Protein AF-A0A1Q3BK11-F1 (afdb_monomer)

Mean predicted aligned error: 5.38 Å

Solvent-accessible surface area (backbone atoms only — not comparable to full-atom values): 10376 Å² total; per-residue (Å²): 128,85,48,57,73,72,47,73,80,39,50,72,36,54,61,63,29,52,54,60,70,78,35,63,86,35,76,52,58,61,63,60,56,27,50,76,65,37,41,45,67,53,36,56,60,83,52,57,20,40,67,68,61,49,38,19,37,53,62,44,50,45,76,72,39,56,92,88,50,94,56,65,33,38,35,26,44,49,98,89,42,79,46,74,46,37,29,58,57,46,8,62,75,51,66,30,62,60,52,83,56,75,92,70,13,55,32,48,49,52,54,53,51,54,59,54,33,66,77,36,80,79,44,55,42,72,40,30,29,58,52,38,50,52,43,51,72,74,68,55,81,64,85,90,58,67,74,43,70,82,54,77,88,34,45,42,41,67,69,49,44,47,74,73,41,36,41,83,44,81,39,96,94,70,42,39,37,76,41,78,110

Structure (mmCIF, N/CA/C/O backbone):
data_AF-A0A1Q3BK11-F1
#
_entry.id   AF-A0A1Q3BK11-F1
#
loop_
_atom_site.group_PDB
_atom_site.id
_atom_site.type_symbol
_atom_site.label_atom_id
_atom_site.label_alt_id
_atom_site.label_comp_id
_atom_site.label_asym_id
_atom_site.label_entity_id
_atom_site.label_seq_id
_atom_site.pdbx_PDB_ins_code
_atom_site.Cartn_x
_atom_site.Cartn_y
_atom_site.Cartn_z
_atom_site.occupancy
_atom_site.B_iso_or_equiv
_atom_site.auth_seq_id
_atom_site.auth_comp_id
_atom_site.auth_asym_id
_atom_site.auth_atom_id
_atom_site.pdbx_PDB_model_num
ATOM 1 N N . GLU A 1 1 ? -18.924 7.119 17.450 1.00 72.94 1 GLU A N 1
ATOM 2 C CA . GLU A 1 1 ? -18.485 7.469 16.081 1.00 72.94 1 GLU A CA 1
ATOM 3 C C . GLU A 1 1 ? -17.472 6.437 15.615 1.00 72.94 1 GLU A C 1
ATOM 5 O O . GLU A 1 1 ? -16.767 5.904 16.462 1.00 72.94 1 GLU A O 1
ATOM 10 N N . ARG A 1 2 ? -17.426 6.121 14.315 1.00 87.50 2 ARG A N 1
ATOM 11 C CA . ARG A 1 2 ? -16.522 5.097 13.757 1.00 87.50 2 ARG A CA 1
ATOM 12 C C . ARG A 1 2 ? -15.045 5.504 13.834 1.00 87.50 2 ARG A C 1
ATOM 14 O O . ARG A 1 2 ? -14.181 4.677 14.089 1.00 87.50 2 ARG A O 1
ATOM 21 N N . TYR A 1 3 ? -14.764 6.786 13.629 1.00 92.31 3 TYR A N 1
ATOM 22 C CA . TYR A 1 3 ? -13.437 7.384 13.735 1.00 92.31 3 TYR A CA 1
ATOM 23 C C . TYR A 1 3 ? -13.555 8.871 14.092 1.00 92.31 3 TYR A C 1
ATOM 25 O O . TYR A 1 3 ? -14.614 9.472 13.909 1.00 92.31 3 TYR A O 1
ATOM 33 N N . LYS A 1 4 ? -12.465 9.477 14.576 1.00 91.06 4 LYS A N 1
ATOM 34 C CA . LYS A 1 4 ? -12.406 10.909 14.927 1.00 91.06 4 LYS A CA 1
ATOM 35 C C . LYS A 1 4 ? -12.628 11.783 13.687 1.00 91.06 4 LYS A C 1
ATOM 37 O O . LYS A 1 4 ? -12.071 11.502 12.625 1.00 91.06 4 LYS A O 1
ATOM 42 N N . SER A 1 5 ? -13.353 12.893 13.832 1.00 89.62 5 SER A N 1
ATOM 43 C CA . SER A 1 5 ? -13.664 13.829 12.734 1.00 89.62 5 SER A CA 1
ATOM 44 C C . SER A 1 5 ? -12.427 14.351 11.986 1.00 89.62 5 SER A C 1
ATOM 46 O O . SER A 1 5 ? -12.485 14.544 10.773 1.00 89.62 5 SER A O 1
ATOM 48 N N . SER A 1 6 ? -11.280 14.470 12.664 1.00 90.38 6 SER A N 1
ATOM 49 C CA . SER A 1 6 ? -9.994 14.843 12.056 1.00 90.38 6 SER A CA 1
ATOM 50 C C . SER A 1 6 ? -9.501 13.875 10.970 1.00 90.38 6 SER A C 1
ATOM 52 O O . SER A 1 6 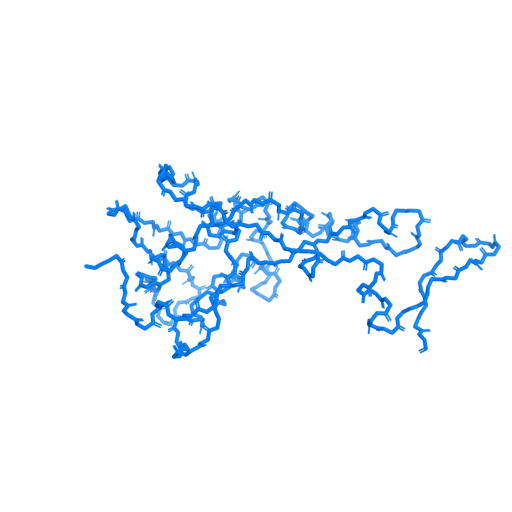? -8.679 14.255 10.144 1.00 90.38 6 SER A O 1
ATOM 54 N N . TYR A 1 7 ? -10.008 12.638 10.918 1.00 93.38 7 TYR A N 1
ATOM 55 C CA . TYR A 1 7 ? -9.678 11.666 9.869 1.00 93.38 7 TYR A CA 1
ATOM 56 C C . TYR A 1 7 ? -10.654 11.687 8.687 1.00 93.38 7 TYR A C 1
ATOM 58 O O . TYR A 1 7 ? -10.320 11.177 7.617 1.00 93.38 7 TYR A O 1
ATOM 66 N N . ALA A 1 8 ? -11.828 12.310 8.832 1.00 91.88 8 ALA A N 1
ATOM 67 C CA . ALA A 1 8 ? -12.871 12.298 7.808 1.00 91.88 8 ALA A CA 1
ATOM 68 C C . ALA A 1 8 ? -12.412 12.951 6.492 1.00 91.88 8 ALA A C 1
ATOM 70 O O . ALA A 1 8 ? -12.654 12.395 5.420 1.00 91.88 8 ALA A O 1
ATOM 71 N N . ALA A 1 9 ? -11.710 14.085 6.580 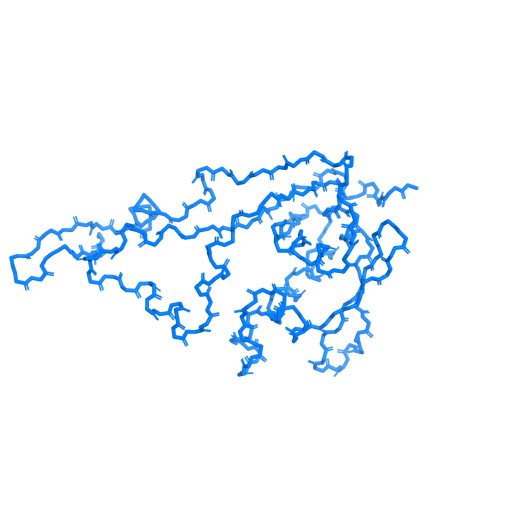1.00 92.56 9 ALA A N 1
ATOM 72 C CA . ALA A 1 9 ? -11.245 14.864 5.428 1.00 92.56 9 ALA A CA 1
ATOM 73 C C . ALA A 1 9 ? -9.893 14.393 4.856 1.00 92.56 9 ALA A C 1
ATOM 75 O O . ALA A 1 9 ? -9.469 14.853 3.795 1.00 92.56 9 ALA A O 1
ATOM 76 N N . ARG A 1 10 ? -9.190 13.478 5.538 1.00 95.25 10 ARG A N 1
ATOM 77 C CA . ARG A 1 10 ? -7.831 13.082 5.150 1.00 95.25 10 ARG A CA 1
ATOM 78 C C . ARG A 1 10 ? -7.856 12.165 3.928 1.00 95.25 10 ARG A C 1
ATOM 80 O O . ARG A 1 10 ? -8.520 11.128 3.917 1.00 95.25 10 ARG A O 1
ATOM 87 N N . LYS A 1 11 ? -7.083 12.532 2.900 1.00 95.25 11 LYS A N 1
ATOM 88 C CA . LYS A 1 11 ? -6.908 11.724 1.683 1.00 95.25 11 LYS A CA 1
ATOM 89 C C . LYS A 1 11 ? -6.202 10.407 2.007 1.00 95.25 11 LYS A C 1
ATOM 91 O O . LYS A 1 11 ? -5.213 10.399 2.735 1.00 95.25 11 LYS A O 1
ATOM 96 N N . ILE A 1 12 ? -6.650 9.315 1.395 1.00 96.00 12 ILE A N 1
ATOM 97 C CA . ILE A 1 12 ? -5.979 8.011 1.466 1.00 96.00 12 ILE A CA 1
ATOM 98 C C . ILE A 1 12 ? -5.067 7.841 0.251 1.00 96.00 12 ILE A C 1
ATOM 100 O O . ILE A 1 12 ? -5.451 8.165 -0.873 1.00 96.00 12 ILE A O 1
ATOM 104 N N . LEU A 1 13 ? -3.8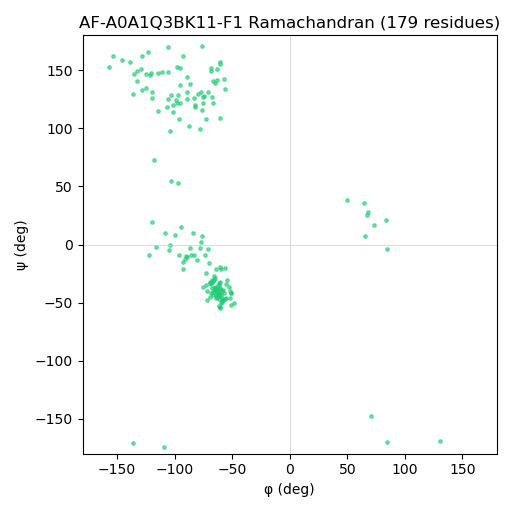65 7.317 0.478 1.00 95.25 13 LEU A N 1
ATOM 105 C CA . LEU A 1 13 ? -2.978 6.828 -0.572 1.00 95.25 13 LEU A CA 1
ATOM 106 C C . LEU A 1 13 ? -3.090 5.303 -0.599 1.00 95.25 13 LEU A C 1
ATOM 108 O O . LEU A 1 13 ? -2.707 4.625 0.355 1.00 95.25 13 LEU A O 1
ATOM 112 N N . CYS A 1 14 ? -3.626 4.764 -1.689 1.00 93.00 14 CYS A N 1
ATOM 113 C CA . CYS A 1 14 ? -3.847 3.330 -1.877 1.00 93.00 14 CYS A CA 1
ATOM 114 C C . CYS A 1 14 ? -2.536 2.521 -1.850 1.00 93.00 14 CYS A C 1
ATOM 116 O O . CYS A 1 14 ? -2.499 1.420 -1.303 1.00 93.00 14 CYS A O 1
ATOM 118 N N . GLY A 1 15 ? -1.452 3.097 -2.371 1.00 90.81 15 GLY A N 1
ATOM 119 C CA . GLY A 1 15 ? -0.169 2.441 -2.607 1.00 90.81 15 GLY A CA 1
ATOM 120 C C . GLY A 1 15 ? 0.300 2.728 -4.032 1.00 90.81 15 GLY A C 1
ATOM 121 O O . GLY A 1 15 ? -0.253 3.596 -4.702 1.00 90.81 15 GLY A O 1
ATOM 122 N N . ARG A 1 16 ? 1.332 2.023 -4.490 1.00 91.50 16 ARG A N 1
ATOM 123 C CA . ARG A 1 16 ? 1.765 2.042 -5.891 1.00 91.50 16 ARG A CA 1
ATOM 124 C C . ARG A 1 16 ? 2.033 0.618 -6.339 1.00 91.50 16 ARG A C 1
ATOM 126 O O . ARG A 1 16 ? 2.504 -0.184 -5.535 1.00 91.50 16 ARG A O 1
ATOM 133 N N . ILE A 1 17 ? 1.764 0.351 -7.608 1.00 92.75 17 ILE A N 1
ATOM 134 C CA . ILE A 1 17 ? 2.058 -0.926 -8.257 1.00 92.75 17 ILE A CA 1
ATOM 135 C C . ILE A 1 17 ? 3.166 -0.718 -9.275 1.00 92.75 17 ILE A C 1
ATOM 137 O O . ILE A 1 17 ? 3.268 0.355 -9.863 1.00 92.75 17 ILE A O 1
ATOM 141 N N . ILE A 1 18 ? 3.993 -1.733 -9.489 1.00 91.38 18 ILE A N 1
ATOM 142 C CA . ILE A 1 18 ? 4.956 -1.757 -10.585 1.00 91.38 18 ILE A CA 1
ATOM 143 C C . ILE A 1 18 ? 4.451 -2.740 -11.628 1.00 91.38 18 ILE A C 1
ATOM 145 O O . ILE A 1 18 ? 4.310 -3.931 -11.356 1.00 91.38 18 ILE A O 1
ATOM 149 N N . ASP A 1 19 ? 4.183 -2.235 -12.826 1.00 90.25 19 ASP A N 1
ATOM 150 C CA . ASP A 1 19 ? 3.989 -3.085 -13.989 1.00 90.25 19 ASP A CA 1
ATOM 151 C C . ASP A 1 19 ? 5.355 -3.651 -14.394 1.00 90.25 19 ASP A C 1
ATOM 153 O O . ASP A 1 19 ? 6.213 -2.924 -14.865 1.00 90.25 19 ASP A O 1
ATOM 157 N N . LEU A 1 20 ? 5.614 -4.936 -14.170 1.00 85.88 20 LEU A N 1
ATOM 158 C CA . LEU A 1 20 ? 6.922 -5.525 -14.492 1.00 85.88 20 LEU A CA 1
ATOM 159 C C . LEU A 1 20 ? 7.050 -5.878 -15.984 1.00 85.88 20 LEU A C 1
ATOM 161 O O . LEU A 1 20 ? 8.163 -6.088 -16.471 1.00 85.88 20 LEU A O 1
ATOM 165 N N . SER A 1 21 ? 5.936 -5.877 -16.727 1.00 84.56 21 SER A N 1
ATOM 166 C CA . SER A 1 21 ? 5.904 -6.311 -18.127 1.00 84.56 21 SER A CA 1
ATOM 167 C C . SER A 1 21 ? 6.674 -5.376 -19.064 1.00 84.56 21 SER A C 1
ATOM 169 O O . SER A 1 21 ? 7.302 -5.838 -20.014 1.00 84.56 21 SER A O 1
ATOM 171 N N . PHE A 1 22 ? 6.712 -4.067 -18.777 1.00 80.69 22 PHE A N 1
ATOM 172 C CA . PHE A 1 22 ? 7.435 -3.101 -19.615 1.00 80.69 22 PHE A CA 1
ATOM 173 C C . PHE A 1 22 ? 8.963 -3.236 -19.528 1.00 80.69 22 PHE A C 1
ATOM 175 O O . PHE A 1 22 ? 9.672 -2.675 -20.362 1.00 80.69 22 PHE A O 1
ATOM 182 N N . THR A 1 23 ? 9.472 -3.944 -18.515 1.00 75.69 23 THR A N 1
ATOM 183 C CA . THR A 1 23 ? 10.902 -4.253 -18.386 1.00 75.69 23 THR A CA 1
ATOM 184 C C . THR A 1 23 ? 11.287 -5.622 -18.932 1.00 75.69 23 THR A C 1
ATOM 186 O O . THR A 1 23 ? 12.474 -5.926 -19.046 1.00 75.69 23 THR A O 1
ATOM 189 N N . THR A 1 24 ? 10.314 -6.458 -19.294 1.00 75.94 24 THR A N 1
ATOM 190 C CA . THR A 1 24 ? 10.578 -7.805 -19.795 1.00 75.94 24 THR A CA 1
ATOM 191 C C . THR A 1 24 ? 11.286 -7.745 -21.150 1.00 75.94 24 THR A C 1
ATOM 193 O O . THR A 1 24 ? 10.772 -7.180 -22.111 1.00 75.94 24 THR A O 1
ATOM 196 N N . GLY A 1 25 ? 12.476 -8.346 -21.233 1.00 71.94 25 GLY A N 1
ATOM 197 C CA . GLY A 1 25 ? 13.295 -8.361 -22.451 1.00 71.94 25 GLY A CA 1
ATOM 198 C C . GLY A 1 25 ? 14.181 -7.124 -22.646 1.00 71.94 25 GLY A C 1
ATOM 199 O O . GLY A 1 25 ? 14.989 -7.107 -23.574 1.00 71.94 25 GLY A O 1
ATOM 200 N N . ASP A 1 26 ? 14.084 -6.132 -21.759 1.00 80.69 26 ASP A N 1
ATOM 201 C CA . ASP A 1 26 ? 15.015 -5.008 -21.693 1.00 80.69 26 ASP A CA 1
ATOM 202 C C . ASP A 1 26 ? 16.152 -5.328 -20.698 1.00 80.69 26 ASP A C 1
ATOM 204 O O . ASP A 1 26 ? 16.023 -6.181 -19.819 1.00 80.69 26 ASP A O 1
ATOM 208 N N . ARG A 1 27 ? 17.278 -4.604 -20.762 1.00 77.75 27 ARG A N 1
ATOM 209 C CA . ARG A 1 27 ? 18.370 -4.752 -19.767 1.00 77.75 27 ARG A CA 1
ATOM 210 C C . ARG A 1 27 ? 18.051 -4.199 -18.369 1.00 77.75 27 ARG A C 1
ATOM 212 O O . ARG A 1 27 ? 18.875 -4.303 -17.461 1.00 77.75 27 ARG A O 1
ATOM 219 N N . LEU A 1 28 ? 16.888 -3.580 -18.183 1.00 80.38 28 LEU A N 1
ATOM 220 C CA . LEU A 1 28 ? 16.474 -3.009 -16.904 1.00 80.38 28 LEU A CA 1
ATOM 221 C C . LEU A 1 28 ? 15.772 -4.079 -16.066 1.00 80.38 28 LEU A C 1
ATOM 223 O O . LEU A 1 28 ? 14.615 -4.385 -16.309 1.00 80.38 28 LEU A O 1
ATOM 227 N N . ASN A 1 29 ? 16.458 -4.650 -15.078 1.00 80.06 29 ASN A N 1
ATOM 228 C CA . ASN A 1 29 ? 15.997 -5.879 -14.429 1.00 80.06 29 ASN A CA 1
ATOM 229 C C . ASN A 1 29 ? 15.349 -5.661 -13.050 1.00 80.06 29 ASN A C 1
ATOM 231 O O . ASN A 1 29 ? 15.763 -6.247 -12.047 1.00 80.06 29 ASN A O 1
ATOM 235 N N . PHE A 1 30 ? 14.326 -4.798 -12.987 1.00 83.69 30 PHE A N 1
ATOM 236 C CA . PHE A 1 30 ? 13.613 -4.518 -11.732 1.00 83.69 30 PHE A CA 1
ATOM 237 C C . PHE A 1 30 ? 13.031 -5.777 -11.102 1.00 83.69 30 PHE A C 1
ATOM 239 O O . PHE A 1 30 ? 13.119 -5.957 -9.889 1.00 83.69 30 PHE A O 1
ATOM 246 N N . GLU A 1 31 ? 12.462 -6.657 -11.923 1.00 86.75 31 GLU A N 1
ATOM 247 C CA . GLU A 1 31 ? 11.865 -7.891 -11.438 1.00 86.75 31 GLU A CA 1
ATOM 248 C C . GLU A 1 31 ? 12.887 -8.763 -10.697 1.00 86.75 31 GLU A C 1
ATOM 250 O O . GLU A 1 31 ? 12.605 -9.175 -9.573 1.00 86.75 31 GLU A O 1
ATOM 255 N N . GLN A 1 32 ? 14.082 -8.992 -11.257 1.00 88.19 32 GLN A N 1
ATOM 256 C CA . GLN A 1 32 ? 15.119 -9.773 -10.573 1.00 88.19 32 GLN A CA 1
ATOM 257 C C . GLN A 1 32 ? 15.591 -9.108 -9.279 1.00 88.19 32 GLN A C 1
ATOM 259 O O . GLN A 1 32 ? 15.782 -9.800 -8.281 1.00 88.19 32 GLN A O 1
ATOM 264 N N . TRP A 1 33 ? 15.751 -7.780 -9.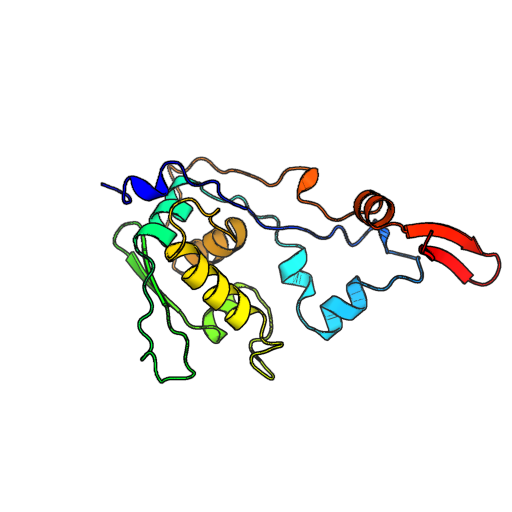254 1.00 88.81 33 TRP A N 1
ATOM 265 C CA . TRP A 1 33 ? 16.136 -7.074 -8.027 1.00 88.81 33 TRP A CA 1
ATOM 266 C C . TRP A 1 33 ? 15.072 -7.210 -6.936 1.00 88.81 33 TRP A C 1
ATOM 268 O O . TRP A 1 33 ? 15.401 -7.520 -5.792 1.00 88.81 33 TRP A O 1
ATOM 278 N N . PHE A 1 34 ? 13.792 -7.042 -7.275 1.00 89.94 34 PHE A N 1
ATOM 279 C CA . PHE A 1 34 ? 12.709 -7.225 -6.309 1.00 89.94 34 PHE A CA 1
ATOM 280 C C . PHE A 1 34 ? 12.550 -8.681 -5.880 1.00 89.94 34 PHE A C 1
ATOM 282 O O . PHE A 1 34 ? 12.233 -8.922 -4.719 1.00 89.94 34 PHE A O 1
ATOM 289 N N . GLN A 1 35 ? 12.793 -9.651 -6.762 1.00 91.19 35 GLN A N 1
ATOM 290 C CA . GLN A 1 35 ? 12.824 -11.067 -6.389 1.00 91.19 35 GLN A CA 1
ATOM 291 C C . GLN A 1 35 ? 13.965 -11.364 -5.412 1.00 91.19 35 GLN A C 1
ATOM 293 O O . GLN A 1 35 ? 13.724 -11.989 -4.384 1.00 91.19 35 GLN A O 1
ATOM 298 N N . ALA A 1 36 ? 15.174 -10.859 -5.673 1.00 91.19 36 ALA A N 1
ATOM 299 C CA . ALA A 1 36 ? 16.328 -11.044 -4.791 1.00 91.19 36 ALA A CA 1
ATOM 300 C C . ALA A 1 36 ? 16.107 -10.442 -3.392 1.00 91.19 36 ALA A C 1
ATOM 302 O O . ALA A 1 36 ? 16.582 -10.987 -2.399 1.00 91.19 36 ALA A O 1
ATOM 303 N N . LEU A 1 37 ? 15.354 -9.341 -3.305 1.00 90.31 37 LEU A N 1
ATOM 304 C CA . LEU A 1 37 ? 14.958 -8.716 -2.038 1.00 90.31 37 LEU A CA 1
ATOM 305 C C . LEU A 1 37 ? 13.721 -9.365 -1.390 1.00 90.31 37 LEU A C 1
ATOM 307 O O . LEU A 1 37 ? 13.375 -9.018 -0.262 1.00 90.31 37 LEU A O 1
ATOM 311 N N . GLY A 1 38 ? 13.025 -10.268 -2.087 1.00 92.12 38 GLY A N 1
ATOM 312 C CA . GLY A 1 38 ? 11.742 -10.823 -1.649 1.00 92.12 38 GLY A CA 1
ATOM 313 C C . GLY A 1 38 ? 10.603 -9.796 -1.624 1.00 92.12 38 GLY A C 1
ATOM 314 O O . GLY A 1 38 ? 9.675 -9.930 -0.838 1.00 92.12 38 GLY A O 1
ATOM 315 N N . TRP A 1 39 ? 10.680 -8.732 -2.429 1.00 92.00 39 TRP A N 1
ATOM 316 C CA . TRP A 1 39 ? 9.708 -7.628 -2.472 1.00 92.00 39 TRP A CA 1
ATOM 317 C C . TRP A 1 39 ? 8.780 -7.664 -3.687 1.00 92.00 39 TRP A C 1
ATOM 319 O O . TRP A 1 39 ? 7.875 -6.835 -3.781 1.00 92.00 39 TRP A O 1
ATOM 329 N N . LYS A 1 40 ? 8.994 -8.597 -4.625 1.00 91.44 40 LYS A N 1
ATOM 330 C CA . LYS A 1 40 ? 8.203 -8.691 -5.863 1.00 91.44 40 LYS A CA 1
ATOM 331 C C . LYS A 1 40 ? 6.702 -8.698 -5.568 1.00 91.44 40 LYS A C 1
ATOM 333 O O . LYS A 1 40 ? 5.985 -7.851 -6.093 1.00 91.44 40 LYS A O 1
ATOM 338 N N . ASP A 1 41 ? 6.260 -9.584 -4.679 1.00 90.81 41 ASP A N 1
ATOM 339 C CA . ASP A 1 41 ? 4.838 -9.780 -4.381 1.00 90.81 41 ASP A CA 1
ATOM 340 C C . ASP A 1 41 ? 4.192 -8.557 -3.726 1.00 90.81 41 ASP A C 1
ATOM 342 O O . ASP A 1 41 ? 3.006 -8.308 -3.929 1.00 90.81 41 ASP A O 1
ATOM 346 N N . TYR A 1 42 ? 4.974 -7.744 -3.008 1.00 94.00 42 TYR A N 1
ATOM 347 C CA . TYR A 1 42 ? 4.511 -6.482 -2.436 1.00 94.00 42 TYR A CA 1
ATOM 348 C C . TYR A 1 42 ? 4.234 -5.422 -3.508 1.00 94.00 42 TYR A C 1
ATOM 350 O O . TYR A 1 42 ? 3.188 -4.772 -3.476 1.00 94.00 42 TYR A O 1
ATOM 358 N N . PHE A 1 43 ? 5.135 -5.258 -4.480 1.00 91.88 43 PHE A N 1
ATOM 359 C CA . PHE A 1 43 ? 4.987 -4.242 -5.530 1.00 91.88 43 PHE A CA 1
ATOM 360 C C . PHE A 1 43 ? 3.925 -4.576 -6.580 1.00 91.88 43 PHE A C 1
ATOM 362 O O . PHE A 1 43 ? 3.586 -3.712 -7.386 1.00 91.88 43 PHE A O 1
ATOM 369 N N . VAL A 1 44 ? 3.380 -5.792 -6.562 1.00 92.19 44 VAL A N 1
ATOM 370 C CA . VAL A 1 44 ? 2.284 -6.219 -7.445 1.00 92.19 44 VAL A CA 1
ATOM 371 C C . VAL A 1 44 ? 0.951 -6.391 -6.708 1.00 92.19 44 VAL A C 1
ATOM 373 O O . VAL A 1 44 ? -0.011 -6.888 -7.293 1.00 92.19 44 VAL A O 1
ATOM 376 N N . ILE A 1 45 ? 0.850 -5.967 -5.437 1.00 93.12 45 ILE A N 1
ATOM 377 C CA . ILE A 1 45 ? -0.415 -6.001 -4.686 1.00 93.12 45 ILE A CA 1
ATOM 378 C C . ILE A 1 45 ? -1.450 -5.127 -5.395 1.00 93.12 45 ILE A C 1
ATOM 380 O O . ILE A 1 45 ? -1.385 -3.904 -5.326 1.00 93.12 45 ILE A O 1
ATOM 384 N N . ASN A 1 46 ? -2.447 -5.776 -5.996 1.00 93.19 46 ASN A N 1
ATOM 385 C CA . ASN A 1 46 ? -3.618 -5.148 -6.598 1.00 93.19 46 ASN A CA 1
ATOM 386 C C . ASN A 1 46 ? -4.889 -5.606 -5.874 1.00 93.19 46 ASN A C 1
AT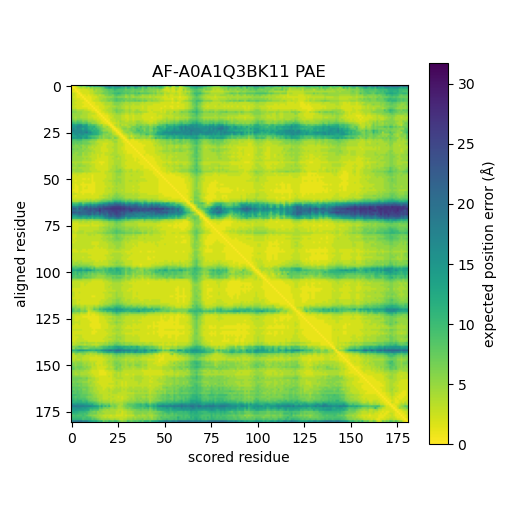OM 388 O O . ASN A 1 46 ? -5.651 -6.437 -6.368 1.00 93.19 46 ASN A O 1
ATOM 392 N N . ALA A 1 47 ? -5.069 -5.108 -4.654 1.00 91.75 47 ALA A N 1
ATOM 393 C CA . ALA A 1 47 ? -6.254 -5.370 -3.847 1.00 91.75 47 ALA A CA 1
ATOM 394 C C . ALA A 1 47 ? -7.150 -4.123 -3.814 1.00 91.75 47 ALA A C 1
ATOM 396 O O . ALA A 1 47 ? -6.632 -3.003 -3.847 1.00 91.75 47 ALA A O 1
ATOM 397 N N . PRO A 1 48 ? -8.484 -4.271 -3.711 1.00 95.31 48 PRO A N 1
ATOM 398 C CA . PRO A 1 48 ? -9.318 -3.139 -3.339 1.00 95.31 48 PRO A CA 1
ATOM 399 C C . PRO A 1 48 ? -8.913 -2.627 -1.952 1.00 95.31 48 PRO A C 1
ATOM 401 O O . PRO A 1 48 ? -8.353 -3.367 -1.142 1.00 95.31 48 PRO A O 1
ATOM 404 N N . TYR A 1 49 ? -9.221 -1.367 -1.669 1.00 96.12 49 TYR A N 1
ATOM 405 C CA . TYR A 1 49 ? -9.109 -0.799 -0.333 1.00 96.12 49 TYR A CA 1
ATOM 406 C C . TYR A 1 49 ? -10.395 -0.094 0.069 1.00 96.12 49 TYR A C 1
ATOM 408 O O . TYR A 1 49 ? -11.121 0.421 -0.775 1.00 96.12 49 TYR A O 1
ATOM 416 N N . TYR A 1 50 ? -10.669 -0.054 1.366 1.00 96.69 50 TYR A N 1
ATOM 417 C CA . TYR A 1 50 ? -11.942 0.430 1.893 1.00 96.69 50 TYR A CA 1
ATOM 418 C C . TYR A 1 50 ? -11.713 1.709 2.688 1.00 96.69 50 TYR A C 1
ATOM 420 O O . TYR A 1 50 ? -11.011 1.707 3.699 1.00 96.69 50 TYR A O 1
ATOM 428 N N . VAL A 1 51 ? -12.261 2.822 2.195 1.00 95.81 51 VAL A N 1
ATOM 429 C CA . VAL A 1 51 ? -11.955 4.170 2.704 1.00 95.81 51 VAL A CA 1
ATOM 430 C C . VAL A 1 51 ? -12.261 4.293 4.194 1.00 95.81 51 VAL A C 1
ATOM 432 O O . VAL A 1 51 ? -11.421 4.765 4.961 1.00 95.81 51 VAL A O 1
ATOM 435 N N . GLU A 1 52 ? -13.438 3.835 4.605 1.00 95.50 52 GLU A N 1
ATOM 436 C CA . GLU A 1 52 ? -13.916 3.997 5.974 1.00 95.50 52 GLU A CA 1
ATOM 437 C C . GLU A 1 52 ? -13.148 3.097 6.951 1.00 95.50 52 GLU A C 1
ATOM 439 O O . GLU A 1 52 ? -12.734 3.565 8.011 1.00 95.50 52 GLU A O 1
ATOM 444 N N . LEU A 1 53 ? -12.840 1.855 6.556 1.00 96.00 53 LEU A N 1
ATOM 445 C CA . LEU A 1 53 ? -11.990 0.949 7.338 1.00 96.00 53 LEU A CA 1
ATOM 446 C C . LEU A 1 53 ? -10.557 1.464 7.495 1.00 96.00 53 LEU A C 1
ATOM 448 O O . LEU A 1 53 ? -9.967 1.322 8.561 1.00 96.00 53 LEU A O 1
ATOM 452 N N . VAL A 1 54 ? -9.976 2.069 6.456 1.00 96.75 54 VAL A N 1
ATOM 453 C CA . VAL A 1 54 ? -8.629 2.654 6.546 1.00 96.75 54 VAL A CA 1
ATOM 454 C C . VAL A 1 54 ? -8.624 3.847 7.506 1.00 96.75 54 VAL A C 1
ATOM 456 O O . VAL A 1 54 ? -7.696 3.995 8.301 1.00 96.75 54 VAL A O 1
ATOM 459 N N . LYS A 1 55 ? -9.657 4.696 7.480 1.00 96.50 55 LYS A N 1
ATOM 460 C CA . LYS A 1 55 ? -9.779 5.813 8.432 1.00 96.50 55 LYS A CA 1
ATOM 461 C C . LYS A 1 55 ? -9.992 5.328 9.864 1.00 96.50 55 LYS A C 1
ATOM 463 O O . LYS A 1 55 ? -9.371 5.871 10.774 1.00 96.50 55 LYS A O 1
ATOM 468 N N . GLU A 1 56 ? -10.810 4.298 10.058 1.00 96.56 56 GLU A N 1
ATOM 469 C CA . GLU A 1 56 ? -11.005 3.629 11.348 1.00 96.56 56 GLU A CA 1
ATOM 470 C C . GLU A 1 56 ? -9.693 3.040 11.880 1.00 96.56 56 GLU A C 1
ATOM 472 O O . GLU A 1 56 ? -9.279 3.386 12.989 1.00 96.56 56 GLU A O 1
ATOM 477 N N . PHE A 1 57 ? -8.978 2.281 11.039 1.00 97.38 57 PHE A N 1
ATOM 478 C CA . PHE A 1 57 ? -7.648 1.741 11.332 1.00 97.38 57 PHE A CA 1
ATOM 479 C C . PHE A 1 57 ? -6.719 2.830 11.880 1.00 97.38 57 PHE A C 1
ATOM 481 O O . PHE A 1 57 ? -6.100 2.647 12.925 1.00 97.38 57 PHE A O 1
ATOM 488 N N . TYR A 1 58 ? -6.625 3.975 11.195 1.00 97.25 58 TYR A N 1
ATOM 489 C CA . TYR A 1 58 ? -5.719 5.058 11.581 1.00 97.25 58 TYR A CA 1
ATOM 490 C C . TYR A 1 58 ? -6.188 5.863 12.793 1.00 97.25 58 TYR A C 1
ATOM 492 O O . TYR A 1 58 ? -5.360 6.273 13.604 1.00 97.25 58 TYR A O 1
ATOM 500 N N . SER A 1 59 ? -7.494 6.092 12.933 1.00 95.88 59 SER A N 1
ATOM 501 C CA . SER A 1 59 ? -8.067 6.828 14.066 1.00 95.88 59 SER A CA 1
ATOM 502 C C . SER A 1 59 ? -7.777 6.154 15.408 1.00 95.88 59 SER A C 1
ATOM 504 O O . SER A 1 59 ? -7.607 6.849 16.422 1.00 95.88 59 SER A O 1
ATOM 506 N N . ASN A 1 60 ? -7.701 4.821 15.382 1.00 96.00 60 ASN A N 1
ATOM 507 C CA . ASN A 1 60 ? -7.502 3.961 16.544 1.00 96.00 60 ASN A CA 1
ATOM 508 C C . ASN A 1 60 ? -6.071 3.404 16.640 1.00 96.00 60 ASN A C 1
ATOM 510 O O . ASN A 1 60 ? -5.759 2.689 17.590 1.00 96.00 60 ASN A O 1
ATOM 514 N N . LEU A 1 61 ? -5.193 3.741 15.687 1.00 95.62 61 LEU A N 1
ATOM 515 C CA . LEU A 1 61 ? -3.809 3.277 15.666 1.00 95.62 61 LEU A CA 1
ATOM 516 C C . LEU A 1 61 ? -3.009 3.882 16.824 1.00 95.62 61 LEU A C 1
ATOM 518 O O . LEU A 1 61 ? -2.919 5.105 16.962 1.00 95.62 61 LEU A O 1
ATOM 522 N N . SER A 1 62 ? -2.350 3.032 17.603 1.00 92.81 62 SER A N 1
ATOM 523 C CA . SER A 1 62 ? -1.415 3.443 18.644 1.00 92.81 62 SER A CA 1
ATOM 524 C C . SER A 1 62 ? -0.176 2.548 18.678 1.00 92.81 62 SER A C 1
ATOM 526 O O . SER A 1 62 ? -0.165 1.421 18.179 1.00 92.81 62 SER A O 1
ATOM 528 N N . ASN A 1 63 ? 0.908 3.098 19.223 1.00 89.81 63 ASN A N 1
ATOM 529 C CA . ASN A 1 63 ? 2.140 2.361 19.471 1.00 89.81 63 ASN A CA 1
ATOM 530 C C . ASN A 1 63 ? 2.063 1.736 20.868 1.00 89.81 63 ASN A C 1
ATOM 532 O O . ASN A 1 63 ? 1.835 2.457 21.838 1.00 89.81 63 ASN A O 1
ATOM 536 N N . VAL A 1 64 ? 2.253 0.421 20.956 1.00 82.69 64 VAL A N 1
ATOM 537 C CA . VAL A 1 64 ? 2.303 -0.326 22.226 1.00 82.69 64 VAL A CA 1
ATOM 538 C C . VAL A 1 64 ? 3.744 -0.456 22.722 1.00 82.69 64 VAL A C 1
ATOM 540 O O . VAL A 1 64 ? 3.972 -0.651 23.913 1.00 82.69 64 VAL A O 1
ATOM 543 N N . GLY A 1 65 ? 4.724 -0.314 21.823 1.00 69.06 65 GLY A N 1
ATOM 544 C CA . GLY A 1 65 ? 6.137 -0.406 22.164 1.00 69.06 65 GLY A CA 1
ATOM 545 C C . GLY A 1 65 ? 6.600 0.735 23.069 1.00 69.06 65 GLY A C 1
ATOM 546 O O . GLY A 1 65 ? 6.231 1.896 22.869 1.00 69.06 65 GLY A O 1
ATOM 547 N N . ASP A 1 66 ? 7.463 0.405 24.031 1.00 62.62 66 ASP A N 1
ATOM 548 C CA . ASP A 1 66 ? 8.191 1.391 24.829 1.00 62.62 66 ASP A CA 1
ATOM 549 C C . ASP A 1 66 ? 8.986 2.311 23.886 1.00 62.62 66 ASP A C 1
ATOM 551 O O . ASP A 1 66 ? 9.642 1.836 22.953 1.00 62.62 66 ASP A O 1
ATOM 555 N N . SER A 1 67 ? 8.916 3.624 24.112 1.00 57.59 67 SER A N 1
ATOM 556 C CA . SER A 1 67 ? 9.576 4.653 23.297 1.00 57.59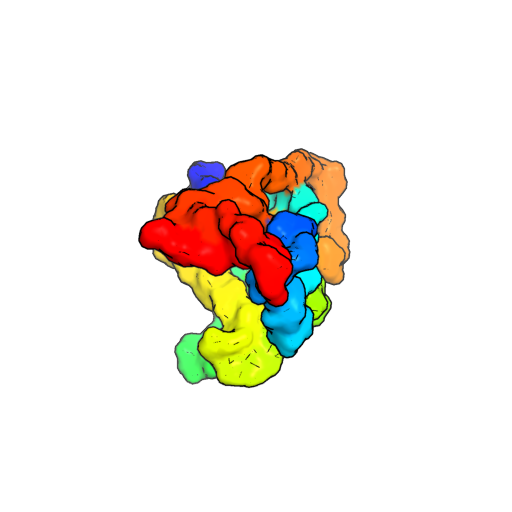 67 SER A CA 1
ATOM 557 C C . SER A 1 67 ? 11.101 4.494 23.266 1.00 57.59 67 SER A C 1
ATOM 559 O O . SER A 1 67 ? 11.748 4.958 22.325 1.00 57.59 67 SER A O 1
ATOM 561 N N . CYS A 1 68 ? 11.657 3.790 24.256 1.00 52.00 68 CYS A N 1
ATOM 562 C CA . CYS A 1 68 ? 13.065 3.415 24.357 1.00 52.00 68 CYS A CA 1
ATOM 563 C C . CYS A 1 68 ? 13.401 2.074 23.678 1.00 52.00 68 CYS A C 1
ATOM 565 O O . CYS A 1 68 ? 14.577 1.739 23.519 1.00 52.00 68 CYS A O 1
ATOM 567 N N . SER A 1 69 ? 12.398 1.292 23.272 1.00 57.81 69 SER A N 1
ATOM 568 C CA . SER A 1 69 ? 12.604 -0.024 22.677 1.00 57.81 69 SER A CA 1
ATOM 569 C C . SER A 1 69 ? 12.757 0.049 21.161 1.00 57.81 69 SER A C 1
ATOM 571 O O . SER A 1 69 ? 12.118 0.812 20.438 1.00 57.81 69 SER A O 1
ATOM 573 N N . ASN A 1 70 ? 13.619 -0.820 20.649 1.00 61.94 70 ASN A N 1
ATOM 574 C CA . ASN A 1 70 ? 13.782 -1.019 19.219 1.00 61.94 70 ASN A CA 1
ATOM 575 C C . ASN A 1 70 ? 12.650 -1.865 18.600 1.00 61.94 70 ASN A C 1
ATOM 577 O O . ASN A 1 70 ? 12.706 -2.129 17.398 1.00 61.94 70 ASN A O 1
ATOM 581 N N . VAL A 1 71 ? 11.654 -2.286 19.375 1.00 67.06 71 VAL A N 1
ATOM 582 C CA . VAL A 1 71 ? 10.543 -3.122 18.917 1.00 67.06 71 VAL A CA 1
ATOM 583 C C . VAL A 1 71 ? 9.360 -2.209 18.620 1.00 67.06 71 VAL A C 1
ATOM 585 O O . VAL A 1 71 ? 8.926 -1.453 19.481 1.00 67.06 71 VAL A O 1
ATOM 588 N N . VAL A 1 72 ? 8.867 -2.234 17.382 1.00 77.75 72 VAL A N 1
ATOM 589 C CA . VAL A 1 72 ? 7.690 -1.449 16.997 1.00 77.75 72 VAL A CA 1
ATOM 590 C C . VAL A 1 72 ? 6.516 -2.406 16.907 1.00 77.75 72 VAL A C 1
ATOM 592 O O . VAL A 1 72 ? 6.345 -3.095 15.906 1.00 77.75 72 VAL A O 1
ATOM 595 N N . GLU A 1 73 ? 5.732 -2.444 17.976 1.00 90.50 73 GLU A N 1
ATOM 596 C CA . GLU A 1 73 ? 4.455 -3.145 18.029 1.00 90.50 73 GLU A CA 1
ATOM 597 C C . GLU A 1 73 ? 3.338 -2.106 17.982 1.00 90.50 73 GLU A C 1
ATOM 599 O O . GLU A 1 73 ? 3.305 -1.169 18.787 1.00 90.50 73 GLU A O 1
ATOM 604 N N . ILE A 1 74 ? 2.426 -2.256 17.025 1.00 94.00 74 ILE A N 1
ATOM 605 C CA . ILE A 1 74 ? 1.279 -1.364 16.889 1.00 94.00 74 ILE A CA 1
ATOM 606 C C . ILE A 1 74 ? -0.016 -2.109 17.150 1.00 94.00 74 ILE A C 1
ATOM 608 O O . ILE A 1 74 ? -0.154 -3.297 16.856 1.00 94.00 74 ILE A O 1
ATOM 612 N N . THR A 1 75 ? -0.977 -1.377 17.697 1.00 96.25 75 THR A N 1
ATOM 613 C CA . THR A 1 75 ? -2.331 -1.859 17.923 1.00 96.25 75 THR A CA 1
ATOM 614 C C . THR A 1 75 ? -3.322 -0.920 17.262 1.00 96.25 75 THR A C 1
ATOM 616 O O . THR A 1 75 ? -3.110 0.289 17.193 1.00 96.25 75 THR A O 1
ATOM 619 N N . THR A 1 76 ? -4.423 -1.473 16.781 1.00 97.00 76 THR A N 1
ATOM 620 C CA . THR A 1 76 ? -5.583 -0.709 16.324 1.00 97.00 76 THR A CA 1
ATOM 621 C C . THR A 1 76 ? -6.849 -1.490 16.646 1.00 97.00 76 THR A C 1
ATOM 623 O O . THR A 1 76 ? -6.797 -2.703 16.846 1.00 97.00 76 THR A O 1
ATOM 626 N N . GLU A 1 77 ? -7.980 -0.806 16.710 1.00 95.62 77 GLU A N 1
ATOM 627 C CA . GLU A 1 77 ? -9.286 -1.428 16.891 1.00 95.62 77 GLU A CA 1
ATOM 628 C C . GLU A 1 77 ? -10.163 -1.098 15.687 1.00 95.62 77 GLU A C 1
ATOM 630 O O . GLU A 1 77 ? -10.314 0.070 15.327 1.00 95.62 77 GLU A O 1
ATOM 635 N N . ILE A 1 78 ? -10.720 -2.125 15.051 1.00 94.44 78 ILE A N 1
ATOM 636 C CA . ILE A 1 78 ? -11.592 -1.994 13.880 1.00 94.44 78 ILE A CA 1
ATOM 637 C C . ILE A 1 78 ? -12.775 -2.921 14.083 1.00 94.44 78 ILE A C 1
ATOM 639 O O . ILE A 1 78 ? -12.585 -4.098 14.381 1.00 94.44 78 ILE A O 1
ATOM 643 N N . ASN A 1 79 ? -13.999 -2.418 13.925 1.00 91.19 79 ASN A N 1
ATOM 644 C CA . ASN A 1 79 ? -15.216 -3.197 14.153 1.00 91.19 79 ASN A CA 1
ATOM 645 C C . ASN A 1 79 ? -15.207 -3.929 15.514 1.00 91.19 79 ASN A C 1
ATOM 647 O O . ASN A 1 79 ? -15.674 -5.063 15.614 1.00 91.19 79 ASN A O 1
ATOM 651 N N . LYS A 1 80 ? -14.672 -3.285 16.566 1.00 90.19 80 LYS A N 1
ATOM 652 C CA . LYS A 1 80 ? -14.485 -3.836 17.928 1.00 90.19 80 LYS A CA 1
ATOM 653 C C . LYS A 1 80 ? -13.483 -4.996 18.037 1.00 90.19 80 LYS A C 1
ATOM 655 O O . LYS A 1 80 ? -13.373 -5.614 19.094 1.00 90.19 80 LYS A O 1
ATOM 660 N N . VAL A 1 81 ? -12.758 -5.310 16.966 1.00 94.12 81 VAL A N 1
ATOM 661 C CA . VAL A 1 81 ? -11.678 -6.298 16.965 1.00 94.12 81 VAL A CA 1
ATOM 662 C C . VAL A 1 81 ? -10.358 -5.570 17.169 1.00 94.12 81 VAL A C 1
ATOM 664 O O . VAL A 1 81 ? -9.992 -4.695 16.384 1.00 94.12 81 VAL A O 1
ATOM 667 N N . VAL A 1 82 ? -9.633 -5.948 18.221 1.00 95.69 82 VAL A N 1
ATOM 668 C CA . VAL A 1 82 ? -8.291 -5.431 18.492 1.00 95.69 82 VAL A CA 1
ATOM 669 C C . VAL A 1 82 ? -7.283 -6.215 17.663 1.00 95.69 82 VAL A C 1
ATOM 671 O O . VAL A 1 82 ? -7.119 -7.422 17.833 1.00 95.69 82 VAL A O 1
ATOM 674 N N . ILE A 1 83 ? -6.590 -5.510 16.780 1.00 96.12 83 ILE A N 1
ATOM 675 C CA . ILE A 1 83 ? -5.506 -6.032 15.960 1.00 96.12 83 ILE A CA 1
ATOM 676 C C . ILE A 1 83 ? -4.184 -5.568 16.563 1.00 96.12 83 ILE A C 1
ATOM 678 O O . ILE A 1 83 ? -3.986 -4.370 16.759 1.00 96.12 83 ILE A O 1
ATOM 682 N N . LYS A 1 84 ? -3.265 -6.507 16.797 1.00 95.69 84 LYS A N 1
ATOM 683 C CA . LYS A 1 84 ? -1.882 -6.238 17.207 1.00 95.69 84 LYS A CA 1
ATOM 684 C C . LYS A 1 84 ? -0.921 -6.901 16.243 1.00 95.69 84 LYS A C 1
ATOM 686 O O . LYS A 1 84 ? -1.119 -8.062 15.885 1.00 95.69 84 LYS A O 1
ATOM 691 N N . PHE A 1 85 ? 0.102 -6.172 15.825 1.00 95.44 85 PHE A N 1
ATOM 692 C CA . PHE A 1 85 ? 1.137 -6.723 14.965 1.00 95.44 85 PHE A CA 1
ATOM 693 C C . PHE A 1 85 ? 2.443 -5.939 15.061 1.00 95.44 85 PHE A C 1
ATOM 695 O O . PHE A 1 85 ? 2.464 -4.736 15.335 1.00 95.44 85 PHE A O 1
ATOM 702 N N . ASP A 1 86 ? 3.533 -6.647 14.793 1.00 93.75 86 ASP A N 1
ATOM 703 C CA . ASP A 1 86 ? 4.875 -6.112 14.620 1.00 93.75 86 ASP A CA 1
ATOM 704 C C . ASP A 1 86 ? 5.307 -6.206 13.142 1.00 93.75 86 ASP A C 1
ATOM 706 O O . ASP A 1 86 ? 4.532 -6.573 12.248 1.00 93.75 86 ASP A O 1
ATOM 710 N N . ASP A 1 87 ? 6.560 -5.856 12.862 1.00 92.94 87 ASP A N 1
ATOM 711 C CA . ASP A 1 87 ? 7.136 -5.924 11.522 1.00 92.94 87 ASP A CA 1
ATOM 712 C C . ASP A 1 87 ? 7.233 -7.361 10.985 1.00 92.94 87 ASP A C 1
ATOM 714 O O . ASP A 1 87 ? 7.114 -7.569 9.777 1.00 92.94 87 ASP A O 1
ATOM 718 N N . LYS A 1 88 ? 7.369 -8.367 11.856 1.00 93.69 88 LYS A N 1
ATOM 719 C CA . LYS A 1 88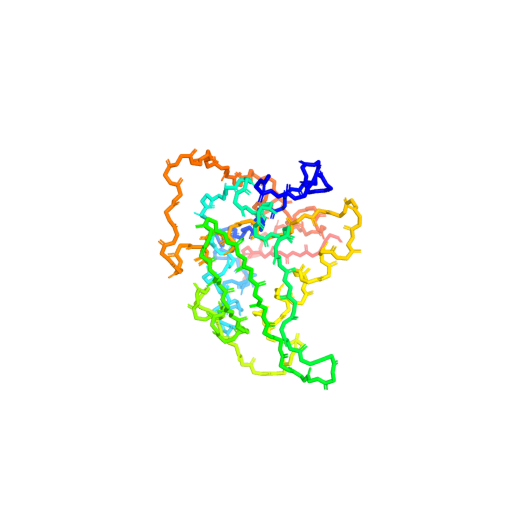 ? 7.422 -9.780 11.457 1.00 93.69 88 LYS A CA 1
ATOM 720 C C . LYS A 1 88 ? 6.058 -10.280 10.998 1.00 93.69 88 LYS A C 1
ATOM 722 O O . LYS A 1 88 ? 5.957 -10.878 9.927 1.00 93.69 88 LYS A O 1
ATOM 727 N N . ILE A 1 89 ? 5.005 -10.001 11.766 1.00 96.12 89 ILE A N 1
ATOM 728 C CA . ILE A 1 89 ? 3.626 -10.333 11.395 1.00 96.12 89 ILE A CA 1
ATOM 729 C C . ILE A 1 89 ? 3.255 -9.606 10.100 1.00 96.12 89 ILE A C 1
ATOM 731 O O . ILE A 1 89 ? 2.727 -10.232 9.182 1.00 96.12 89 ILE A O 1
ATOM 735 N N . LEU A 1 90 ? 3.595 -8.318 9.971 1.00 96.50 90 LEU A N 1
ATOM 736 C CA . LEU A 1 90 ? 3.353 -7.583 8.730 1.00 96.50 90 LEU A CA 1
ATOM 737 C C . LEU A 1 90 ? 4.118 -8.181 7.538 1.00 96.50 90 LEU A C 1
ATOM 739 O O . LEU A 1 90 ? 3.551 -8.297 6.452 1.00 96.50 90 LEU A O 1
ATOM 743 N N . GLY A 1 91 ? 5.377 -8.581 7.731 1.00 95.44 91 GLY A N 1
ATOM 744 C CA . GLY A 1 91 ? 6.164 -9.284 6.717 1.00 95.44 91 GLY A CA 1
ATOM 745 C C . GLY A 1 91 ? 5.466 -10.553 6.232 1.00 95.44 91 GLY A C 1
ATOM 746 O O . GLY A 1 91 ? 5.283 -10.727 5.028 1.00 95.44 91 GLY A O 1
ATOM 747 N N . ASN A 1 92 ? 4.961 -11.370 7.159 1.00 96.12 92 ASN A N 1
ATOM 748 C CA . ASN A 1 92 ? 4.207 -12.585 6.841 1.00 96.12 92 ASN A CA 1
ATOM 749 C C . ASN A 1 92 ? 2.907 -12.289 6.074 1.00 96.12 92 ASN A C 1
ATOM 751 O O . ASN A 1 92 ? 2.613 -12.963 5.090 1.00 96.12 92 ASN A O 1
ATOM 755 N N . ILE A 1 93 ? 2.150 -11.260 6.475 1.00 96.44 93 ILE A N 1
ATOM 756 C CA . ILE A 1 93 ? 0.919 -10.825 5.783 1.00 96.44 93 ILE A CA 1
ATOM 757 C C . ILE A 1 93 ? 1.210 -10.408 4.336 1.00 96.44 93 ILE A C 1
ATOM 759 O O . ILE A 1 93 ? 0.408 -10.642 3.425 1.00 96.44 93 ILE A O 1
ATOM 763 N N . LEU A 1 94 ? 2.345 -9.746 4.123 1.00 95.88 94 LEU A N 1
ATOM 764 C CA . LEU A 1 94 ? 2.737 -9.203 2.828 1.00 95.88 94 LEU A CA 1
ATOM 765 C C . LEU A 1 94 ? 3.556 -10.176 1.974 1.00 95.88 94 LEU A C 1
ATOM 767 O O . LEU A 1 94 ? 3.741 -9.891 0.793 1.00 95.88 94 LEU A O 1
ATOM 771 N N . GLY A 1 95 ? 4.004 -11.302 2.533 1.00 94.69 95 GLY A N 1
ATOM 772 C CA . GLY A 1 95 ? 4.895 -12.244 1.855 1.00 94.69 95 GLY A CA 1
ATOM 773 C C . GLY A 1 95 ? 6.298 -11.679 1.619 1.00 94.69 95 GLY A C 1
ATOM 774 O O . GLY A 1 95 ? 6.945 -12.052 0.648 1.00 94.69 95 GLY A O 1
ATOM 775 N N . ILE A 1 96 ? 6.757 -10.757 2.471 1.00 94.75 96 ILE A N 1
ATOM 776 C CA . ILE A 1 96 ? 8.062 -10.097 2.337 1.00 94.75 96 ILE A CA 1
ATOM 777 C C . ILE A 1 96 ? 8.939 -10.351 3.565 1.00 94.75 96 ILE A C 1
ATOM 779 O O . ILE A 1 96 ? 8.431 -10.439 4.686 1.00 94.75 96 ILE A O 1
ATOM 783 N N . PRO A 1 97 ? 10.267 -10.436 3.394 1.00 93.00 97 PRO A N 1
ATOM 784 C CA . PRO A 1 97 ? 11.155 -10.737 4.501 1.00 93.00 97 PRO A CA 1
ATOM 785 C C . PRO A 1 97 ? 11.251 -9.561 5.485 1.00 93.00 97 PRO A C 1
ATOM 787 O O . PRO A 1 97 ? 11.523 -8.421 5.106 1.00 93.00 97 PRO A O 1
ATOM 790 N N . ALA A 1 98 ? 11.091 -9.862 6.775 1.00 89.25 98 ALA A N 1
ATOM 791 C CA . ALA A 1 98 ? 11.341 -8.949 7.894 1.00 89.25 98 ALA A CA 1
ATOM 792 C C . ALA A 1 98 ? 12.747 -9.187 8.481 1.00 89.25 98 ALA A C 1
ATOM 794 O O . ALA A 1 98 ? 12.913 -9.471 9.667 1.00 89.25 98 ALA A O 1
ATOM 795 N N . VAL A 1 99 ? 13.769 -9.161 7.619 1.00 81.88 99 VAL A N 1
ATOM 796 C CA . VAL A 1 99 ? 15.161 -9.496 7.973 1.00 81.88 99 VAL A CA 1
ATOM 797 C C . VAL A 1 99 ? 16.116 -8.349 7.650 1.00 81.88 99 VAL A C 1
ATOM 799 O O . VAL A 1 99 ? 15.784 -7.426 6.909 1.00 81.88 99 VAL A O 1
ATOM 802 N N . GLY A 1 100 ? 17.330 -8.425 8.195 1.00 80.19 100 GLY A N 1
ATOM 803 C CA . GLY A 1 100 ? 18.377 -7.431 7.971 1.00 80.19 100 GLY A CA 1
ATOM 804 C C . GLY A 1 100 ? 18.283 -6.226 8.907 1.00 80.19 100 GLY A C 1
ATOM 805 O O . GLY A 1 100 ? 17.561 -6.226 9.906 1.00 80.19 100 GLY A O 1
ATOM 806 N N . SER A 1 101 ? 19.071 -5.189 8.613 1.00 81.69 101 SER A N 1
ATOM 807 C CA . SER A 1 101 ? 19.038 -3.962 9.407 1.00 81.69 101 SER A CA 1
ATOM 808 C C . SER A 1 101 ? 17.706 -3.233 9.210 1.00 81.69 101 SER A C 1
ATOM 810 O O . SER A 1 101 ? 17.085 -3.289 8.148 1.00 81.69 101 SER A O 1
ATOM 812 N N . LYS A 1 102 ? 17.280 -2.469 10.218 1.00 79.06 102 LYS A N 1
ATOM 813 C CA . LYS A 1 102 ? 16.043 -1.668 10.174 1.00 79.06 102 LYS A CA 1
ATOM 814 C C . LYS A 1 102 ? 15.960 -0.683 9.003 1.00 79.06 102 LYS A C 1
ATOM 816 O O . LYS A 1 102 ? 14.872 -0.222 8.676 1.00 79.06 102 LYS A O 1
ATOM 821 N N . PHE A 1 103 ? 17.096 -0.336 8.400 1.00 81.75 103 PHE A N 1
ATOM 822 C CA . PHE A 1 103 ? 17.151 0.524 7.219 1.00 81.75 103 PHE A CA 1
ATOM 823 C C . PHE A 1 103 ? 16.662 -0.179 5.948 1.00 81.75 103 PHE A C 1
ATOM 825 O O . PHE A 1 103 ? 16.201 0.498 5.037 1.00 81.75 103 PHE A O 1
ATOM 832 N N . PHE A 1 104 ? 16.726 -1.512 5.908 1.00 84.44 104 PHE A N 1
ATOM 833 C CA . PHE A 1 104 ? 16.307 -2.332 4.769 1.00 84.44 104 PHE A CA 1
ATOM 834 C C . PHE A 1 104 ? 15.120 -3.253 5.090 1.00 84.44 104 PHE A C 1
ATOM 836 O O . PHE A 1 104 ? 14.613 -3.930 4.204 1.00 84.44 104 PHE A O 1
ATOM 843 N N . ASN A 1 105 ? 14.632 -3.261 6.332 1.00 90.06 105 ASN A N 1
ATOM 844 C CA . ASN A 1 105 ? 13.425 -3.991 6.716 1.00 90.06 105 ASN A CA 1
ATOM 845 C C . ASN A 1 105 ? 12.171 -3.211 6.272 1.00 90.06 105 ASN A C 1
ATOM 847 O O . ASN A 1 105 ? 11.745 -2.252 6.922 1.00 90.06 105 ASN A O 1
ATOM 851 N N . LEU A 1 106 ? 11.589 -3.615 5.140 1.00 92.38 106 LEU A N 1
ATOM 852 C CA . LEU A 1 106 ? 10.434 -2.948 4.537 1.00 92.38 106 LEU A CA 1
ATOM 853 C C . LEU A 1 106 ? 9.181 -2.958 5.443 1.00 92.38 106 LEU A C 1
ATOM 855 O O . LEU A 1 106 ? 8.614 -1.878 5.634 1.00 92.38 106 LEU A O 1
ATOM 859 N N . PRO A 1 107 ? 8.763 -4.083 6.062 1.00 94.56 107 PRO A N 1
ATOM 860 C CA . PRO A 1 107 ? 7.677 -4.075 7.046 1.00 94.56 107 PRO A CA 1
ATOM 861 C C . PRO A 1 107 ? 7.869 -3.049 8.171 1.00 94.56 107 PRO A C 1
ATOM 863 O O . PRO A 1 107 ? 6.966 -2.259 8.457 1.00 94.56 107 PRO A O 1
ATOM 866 N N . TYR A 1 108 ? 9.070 -2.979 8.751 1.00 92.56 108 TYR A N 1
ATOM 867 C CA . TYR A 1 108 ? 9.397 -2.003 9.793 1.00 92.56 108 TYR A CA 1
ATOM 868 C C . TYR A 1 108 ? 9.233 -0.555 9.301 1.00 92.56 108 TYR A C 1
ATOM 870 O O . TYR A 1 108 ? 8.661 0.294 9.994 1.00 92.56 108 TYR A O 1
ATOM 878 N N . LEU A 1 109 ? 9.697 -0.256 8.084 1.00 93.06 109 LEU A N 1
ATOM 879 C CA . LEU A 1 109 ? 9.553 1.069 7.474 1.00 93.06 109 LEU A CA 1
ATOM 880 C C . LEU A 1 109 ? 8.088 1.425 7.186 1.00 93.06 109 LEU A C 1
ATOM 882 O O . LEU A 1 109 ? 7.695 2.582 7.378 1.00 93.06 109 LEU A O 1
ATOM 886 N N . ILE A 1 110 ? 7.272 0.452 6.768 1.00 94.81 110 ILE A N 1
ATOM 887 C CA . ILE A 1 110 ? 5.830 0.630 6.560 1.00 94.81 110 ILE A CA 1
ATOM 888 C C . ILE A 1 110 ? 5.163 1.034 7.876 1.00 94.81 110 ILE A C 1
ATOM 890 O O . ILE A 1 110 ? 4.544 2.100 7.924 1.00 94.81 110 ILE A O 1
ATOM 894 N N . ILE A 1 111 ? 5.361 0.264 8.952 1.00 94.88 111 ILE A N 1
ATOM 895 C CA . ILE A 1 111 ? 4.773 0.551 10.272 1.00 94.88 111 ILE A CA 1
ATOM 896 C C . ILE A 1 111 ? 5.220 1.924 10.781 1.00 94.88 111 ILE A C 1
ATOM 898 O O . ILE A 1 111 ? 4.400 2.744 11.202 1.00 94.88 111 ILE A O 1
ATOM 902 N N . LYS A 1 112 ? 6.515 2.238 10.675 1.00 92.75 112 LYS A N 1
ATOM 903 C CA . LYS A 1 112 ? 7.043 3.543 11.091 1.00 92.75 112 LYS A CA 1
ATOM 904 C C . LYS A 1 112 ? 6.409 4.699 10.316 1.00 92.75 112 LYS A C 1
ATOM 906 O O . LYS A 1 112 ? 6.165 5.762 10.887 1.00 92.75 112 LYS A O 1
ATOM 911 N N . ASN A 1 113 ? 6.137 4.522 9.024 1.00 94.38 113 ASN A N 1
ATOM 912 C CA . ASN A 1 113 ? 5.453 5.535 8.224 1.00 94.38 113 ASN A CA 1
ATOM 913 C C . ASN A 1 113 ? 3.954 5.638 8.579 1.00 94.38 113 ASN A C 1
ATOM 915 O O . ASN A 1 113 ? 3.430 6.749 8.629 1.00 94.38 113 ASN A O 1
ATOM 919 N N . MET A 1 114 ? 3.285 4.528 8.919 1.00 95.62 114 MET A N 1
ATOM 920 C CA . MET A 1 114 ? 1.915 4.555 9.454 1.00 95.62 114 MET A CA 1
ATOM 921 C C . MET A 1 114 ? 1.837 5.383 10.747 1.00 95.62 114 MET A C 1
ATOM 923 O O . MET A 1 114 ? 1.033 6.308 10.827 1.00 95.62 114 MET A O 1
ATOM 927 N N . LEU A 1 115 ? 2.731 5.137 11.710 1.00 93.69 115 LEU A N 1
ATOM 928 C CA . LEU A 1 115 ? 2.807 5.913 12.956 1.00 93.69 115 LEU A CA 1
ATOM 929 C C . LEU A 1 115 ? 3.157 7.389 12.721 1.00 93.69 115 LEU A C 1
ATOM 931 O O . LEU A 1 115 ? 2.654 8.278 13.394 1.00 93.69 115 LEU A O 1
ATOM 935 N N . ARG A 1 116 ? 4.009 7.700 11.741 1.00 92.50 116 ARG A N 1
ATOM 936 C CA . ARG A 1 116 ? 4.286 9.100 11.378 1.00 92.50 116 ARG A CA 1
ATOM 937 C C . ARG A 1 116 ? 3.073 9.796 10.770 1.00 92.50 116 ARG A C 1
ATOM 939 O O . ARG A 1 116 ? 2.944 11.008 10.921 1.00 92.50 116 ARG A O 1
ATOM 946 N N . ALA A 1 117 ? 2.210 9.062 10.070 1.00 94.38 117 ALA A N 1
ATOM 947 C CA . ALA A 1 117 ? 1.006 9.623 9.478 1.00 94.38 117 ALA A CA 1
ATOM 948 C C . ALA A 1 117 ? -0.020 10.034 10.546 1.00 94.38 117 ALA A C 1
ATOM 950 O O . ALA A 1 117 ? -0.686 11.049 10.351 1.00 94.38 117 ALA A O 1
ATOM 951 N N . THR A 1 118 ? -0.123 9.336 11.683 1.00 92.31 118 THR A N 1
ATOM 952 C CA . THR A 1 118 ? -1.067 9.713 12.759 1.00 92.31 118 THR A CA 1
ATOM 953 C C . THR A 1 118 ? -0.721 11.057 13.401 1.00 92.31 118 THR A C 1
ATOM 955 O O . THR A 1 118 ? -1.621 11.808 13.760 1.00 92.31 118 THR A O 1
ATOM 958 N N . ASN A 1 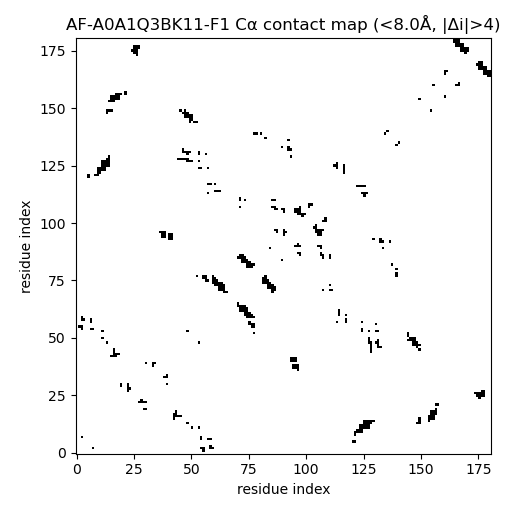119 ? 0.565 11.416 13.446 1.00 89.00 119 ASN A N 1
ATOM 959 C CA . ASN A 1 119 ? 1.051 12.680 14.014 1.00 89.00 119 ASN A CA 1
ATOM 960 C C . ASN A 1 119 ? 0.872 13.904 13.094 1.00 89.00 119 ASN A C 1
ATOM 962 O O . ASN A 1 119 ? 1.229 15.018 13.475 1.00 89.00 119 ASN A O 1
ATOM 966 N N . LYS A 1 120 ? 0.361 13.727 11.869 1.00 89.50 120 LYS A N 1
ATOM 967 C CA . LYS A 1 120 ? 0.086 14.831 10.937 1.00 89.50 120 LYS A CA 1
ATOM 968 C C . LYS A 1 120 ? -1.382 15.230 11.020 1.00 89.50 120 LYS A C 1
ATOM 970 O O . LYS A 1 120 ? -2.237 14.369 10.838 1.00 89.50 120 LYS A O 1
ATOM 975 N N . VAL A 1 121 ? -1.648 16.526 11.201 1.00 80.81 121 VAL A N 1
ATOM 976 C CA . VAL A 1 121 ? -3.010 17.082 11.312 1.00 80.81 121 VAL A CA 1
ATOM 977 C C . VAL A 1 121 ? -3.815 16.819 10.031 1.00 80.81 121 VAL A C 1
ATOM 979 O O . VAL A 1 121 ? -4.831 16.138 10.092 1.00 80.81 121 VAL A O 1
ATOM 982 N N . ASP A 1 122 ? -3.272 17.197 8.867 1.00 84.25 122 ASP A N 1
ATOM 983 C CA . ASP A 1 122 ? -3.948 17.057 7.559 1.00 84.25 122 ASP A CA 1
ATOM 984 C C . ASP A 1 122 ? -3.178 16.168 6.565 1.00 84.25 122 ASP A C 1
ATOM 986 O O . ASP A 1 122 ? -3.350 16.230 5.347 1.00 84.25 122 ASP A O 1
ATOM 990 N N . GLY A 1 123 ? -2.267 15.332 7.070 1.00 91.38 123 GLY A N 1
ATOM 991 C CA . GLY A 1 123 ? -1.447 14.470 6.219 1.00 91.38 123 GLY A CA 1
ATOM 992 C C . GLY A 1 123 ? -2.270 13.379 5.532 1.00 91.38 123 GLY A C 1
ATOM 993 O O . GLY A 1 123 ? -3.214 12.846 6.110 1.00 91.38 123 GLY A O 1
ATOM 994 N N . ALA A 1 124 ? -1.874 12.954 4.335 1.00 95.38 124 ALA A N 1
ATOM 995 C CA . ALA A 1 124 ? -2.492 11.782 3.720 1.00 95.38 124 ALA A CA 1
ATOM 996 C C . ALA A 1 124 ? -2.242 10.499 4.547 1.00 95.38 124 ALA A C 1
ATOM 998 O O . ALA A 1 124 ? -1.226 10.385 5.240 1.00 95.38 124 ALA A O 1
ATOM 999 N N . LEU A 1 125 ? -3.169 9.545 4.466 1.00 97.00 125 LEU A N 1
ATOM 1000 C CA . LEU A 1 125 ? -3.124 8.238 5.126 1.00 97.00 125 LEU A CA 1
ATOM 1001 C C . LEU A 1 125 ? -2.574 7.192 4.147 1.00 97.00 125 LEU A C 1
ATOM 1003 O O . LEU A 1 125 ? -3.255 6.882 3.167 1.00 97.00 125 LEU A O 1
ATOM 1007 N N . PRO A 1 126 ? -1.343 6.691 4.329 1.00 96.69 126 PRO A N 1
ATOM 1008 C CA . PRO A 1 126 ? -0.738 5.791 3.359 1.00 96.69 126 PRO A CA 1
ATOM 1009 C C . PRO A 1 126 ? -1.281 4.353 3.421 1.00 96.69 126 PRO A C 1
ATOM 1011 O O . PRO A 1 126 ? -1.977 3.960 4.350 1.00 96.69 126 PRO A O 1
ATOM 1014 N N . TYR A 1 127 ? -0.891 3.550 2.430 1.00 96.50 127 TYR A N 1
ATOM 1015 C CA . TYR A 1 127 ? -0.986 2.088 2.437 1.00 96.50 127 TYR A CA 1
ATOM 1016 C C . TYR A 1 127 ? -2.399 1.480 2.488 1.00 96.50 127 TYR A C 1
ATOM 1018 O O . TYR A 1 127 ? -2.579 0.408 3.064 1.00 96.50 127 TYR A O 1
ATOM 1026 N N . GLY A 1 128 ? -3.394 2.099 1.843 1.00 97.00 128 GLY A N 1
ATOM 1027 C CA . GLY A 1 128 ? -4.773 1.582 1.832 1.00 97.00 128 GLY A CA 1
ATOM 1028 C C . GLY A 1 128 ? -4.896 0.097 1.436 1.00 97.00 128 GLY A C 1
ATOM 1029 O O . GLY A 1 128 ? -5.620 -0.660 2.089 1.00 97.00 128 GLY A O 1
ATOM 1030 N N . MET A 1 129 ? -4.145 -0.356 0.425 1.00 96.62 129 MET A N 1
ATOM 1031 C CA . MET A 1 129 ? -4.150 -1.766 0.001 1.00 96.62 129 MET A CA 1
ATOM 1032 C C . MET A 1 129 ? -3.513 -2.701 1.039 1.00 96.62 129 MET A C 1
ATOM 1034 O O . MET A 1 129 ? -4.045 -3.772 1.323 1.00 96.62 129 MET A O 1
ATOM 1038 N N . VAL A 1 130 ? -2.399 -2.290 1.650 1.00 97.19 130 VAL A N 1
ATOM 1039 C CA . VAL A 1 130 ? -1.719 -3.062 2.709 1.00 97.19 130 VAL A CA 1
ATOM 1040 C C . VAL A 1 130 ? -2.613 -3.191 3.937 1.00 97.19 130 VAL A C 1
ATOM 1042 O O . VAL A 1 130 ? -2.744 -4.286 4.473 1.00 97.19 130 VAL A O 1
ATOM 1045 N N . ILE A 1 131 ? -3.272 -2.104 4.349 1.00 97.31 131 ILE A N 1
ATOM 1046 C CA . ILE A 1 131 ? -4.220 -2.113 5.472 1.00 97.31 131 ILE A CA 1
ATOM 1047 C C . ILE A 1 131 ? -5.349 -3.099 5.205 1.00 97.31 131 ILE A C 1
ATOM 1049 O O . ILE A 1 131 ? -5.713 -3.864 6.089 1.00 97.31 131 ILE A O 1
ATOM 1053 N N . THR A 1 132 ? -5.842 -3.168 3.972 1.00 95.75 132 THR A N 1
ATOM 1054 C CA . THR A 1 132 ? -6.872 -4.147 3.612 1.00 95.75 132 THR A CA 1
ATOM 1055 C C . THR A 1 132 ? -6.372 -5.588 3.748 1.00 95.75 132 THR A C 1
ATOM 1057 O O . THR A 1 132 ? -7.101 -6.432 4.269 1.00 95.75 132 THR A O 1
ATOM 1060 N N . LYS A 1 133 ? -5.115 -5.881 3.376 1.00 96.81 133 LYS A N 1
ATOM 1061 C CA . LYS A 1 133 ? -4.515 -7.206 3.628 1.00 96.81 133 LYS A CA 1
ATOM 1062 C C . LYS A 1 133 ? -4.366 -7.497 5.124 1.00 96.81 133 LYS A C 1
ATOM 1064 O O . LYS A 1 133 ? -4.632 -8.623 5.529 1.00 96.81 133 LYS A O 1
ATOM 1069 N N . ILE A 1 134 ? -4.004 -6.501 5.940 1.00 97.19 134 ILE A N 1
ATOM 1070 C CA . ILE A 1 134 ? -3.944 -6.638 7.406 1.00 97.19 134 ILE A CA 1
ATOM 1071 C C . ILE A 1 134 ? -5.332 -6.983 7.959 1.00 97.19 134 ILE A C 1
ATOM 1073 O O . ILE A 1 134 ? -5.494 -8.008 8.609 1.00 97.19 134 ILE A O 1
ATOM 1077 N N . ILE A 1 135 ? -6.350 -6.181 7.644 1.00 95.94 135 ILE A N 1
ATOM 1078 C CA . ILE A 1 135 ? -7.741 -6.383 8.085 1.00 95.94 135 ILE A CA 1
ATOM 1079 C C . ILE A 1 135 ? -8.245 -7.780 7.698 1.00 95.94 135 ILE A C 1
ATOM 1081 O O . ILE A 1 135 ? -8.799 -8.495 8.533 1.00 95.94 135 ILE A O 1
ATOM 1085 N N . SER A 1 136 ? -7.992 -8.192 6.453 1.00 95.19 136 SER A N 1
ATOM 1086 C CA . SER A 1 136 ? -8.370 -9.517 5.958 1.00 95.19 136 SER A CA 1
ATOM 1087 C C . SER A 1 136 ? -7.638 -10.649 6.680 1.00 95.19 136 SER A C 1
ATOM 1089 O O . SER A 1 136 ? -8.243 -11.691 6.914 1.00 95.19 136 SER A O 1
ATOM 1091 N N . HIS A 1 137 ? -6.360 -10.473 7.028 1.00 96.56 137 HIS A N 1
ATOM 1092 C CA . HIS A 1 137 ? -5.581 -11.483 7.747 1.00 96.56 137 HIS A CA 1
ATOM 1093 C C . HIS A 1 137 ? -6.144 -11.755 9.146 1.00 96.56 137 HIS A C 1
ATOM 1095 O O . HIS A 1 137 ? -6.195 -12.902 9.576 1.00 96.56 137 HIS A O 1
ATOM 1101 N N . PHE A 1 138 ? -6.628 -10.714 9.828 1.00 96.00 138 PHE A N 1
ATOM 1102 C CA . PHE A 1 138 ? -7.266 -10.830 11.143 1.00 96.00 138 PHE A CA 1
ATOM 1103 C C . PHE A 1 138 ? -8.761 -11.199 11.076 1.00 96.00 138 PHE A C 1
ATOM 1105 O O . PHE A 1 138 ? -9.452 -11.152 12.090 1.00 96.00 138 PHE A O 1
ATOM 1112 N N . GLY A 1 139 ? -9.276 -11.579 9.899 1.00 94.00 139 GLY A N 1
ATOM 1113 C CA . GLY A 1 139 ? -10.636 -12.104 9.741 1.00 94.00 139 GLY A CA 1
ATOM 1114 C C . GLY A 1 139 ? -11.753 -11.064 9.857 1.00 94.00 139 GLY A C 1
ATOM 1115 O O . GLY A 1 139 ? -12.912 -11.432 10.045 1.00 94.00 139 GLY A O 1
ATOM 1116 N N . ILE A 1 140 ? -11.444 -9.769 9.744 1.00 93.31 140 ILE A N 1
ATOM 1117 C CA . ILE A 1 140 ? -12.465 -8.718 9.788 1.00 93.31 140 ILE A CA 1
ATOM 1118 C C . ILE A 1 140 ? -13.223 -8.688 8.457 1.00 93.31 140 ILE A C 1
ATOM 1120 O O . ILE A 1 140 ? -12.649 -8.476 7.387 1.00 93.31 140 ILE A O 1
ATOM 1124 N N . VAL A 1 141 ? -14.540 -8.874 8.534 1.00 88.25 141 VAL A N 1
ATOM 1125 C CA . VAL A 1 141 ? -15.436 -8.905 7.372 1.00 88.25 141 VAL A CA 1
ATOM 1126 C C . VAL A 1 141 ? -15.711 -7.485 6.864 1.00 88.25 141 VAL A C 1
ATOM 1128 O O . VAL A 1 141 ? -16.097 -6.602 7.625 1.00 88.25 141 VAL A O 1
ATOM 1131 N N . VAL A 1 142 ? -15.564 -7.281 5.552 1.00 87.38 142 VAL A N 1
ATOM 1132 C CA . VAL A 1 142 ? -15.714 -5.984 4.856 1.00 87.38 142 VAL A CA 1
ATOM 1133 C C . VAL A 1 142 ? -17.118 -5.755 4.270 1.00 87.38 142 VAL A C 1
ATOM 1135 O O . VAL A 1 142 ? -17.297 -4.898 3.417 1.00 87.38 142 VAL A O 1
ATOM 1138 N N . GLY A 1 143 ? -18.117 -6.545 4.674 1.00 79.00 143 GLY A N 1
ATOM 1139 C CA . GLY A 1 143 ? -19.329 -6.817 3.883 1.00 79.00 143 GLY A CA 1
ATOM 1140 C C . GLY A 1 143 ? -20.093 -5.603 3.338 1.00 79.00 143 GLY A C 1
ATOM 1141 O O . GLY A 1 143 ? -20.522 -5.637 2.191 1.00 79.00 143 GLY A O 1
ATOM 1142 N N . ASN A 1 144 ? -20.224 -4.526 4.116 1.00 85.00 144 ASN A N 1
ATOM 1143 C CA . ASN A 1 144 ? -20.975 -3.328 3.711 1.00 85.00 144 ASN A CA 1
ATOM 1144 C C . ASN A 1 144 ? -20.080 -2.187 3.188 1.00 85.00 144 ASN A C 1
ATOM 1146 O O . ASN A 1 144 ? -20.549 -1.067 2.999 1.00 85.00 144 ASN A O 1
ATOM 1150 N N . GLU A 1 145 ? -18.787 -2.439 2.996 1.00 92.62 145 GLU A N 1
ATOM 1151 C CA . GLU A 1 145 ? -17.811 -1.430 2.592 1.00 92.62 145 GLU A CA 1
ATOM 1152 C C . GLU A 1 145 ? -17.749 -1.279 1.071 1.00 92.62 145 GLU A C 1
ATOM 1154 O O . GLU A 1 145 ? -17.715 -2.261 0.328 1.00 92.62 145 GLU A O 1
ATOM 1159 N N . VAL A 1 146 ? -17.658 -0.037 0.590 1.00 93.88 146 VAL A N 1
ATOM 1160 C CA . VAL A 1 146 ? -17.480 0.240 -0.841 1.00 93.88 146 VAL A CA 1
ATOM 1161 C C . VAL A 1 146 ? -15.994 0.105 -1.201 1.00 93.88 146 VAL A C 1
ATOM 1163 O O . VAL A 1 146 ? -15.169 0.832 -0.637 1.00 93.88 146 VAL A O 1
ATOM 1166 N N . PRO A 1 147 ? -15.616 -0.799 -2.126 1.00 96.19 147 PRO A N 1
ATOM 1167 C CA . PRO A 1 147 ? -14.226 -0.966 -2.523 1.00 96.19 147 PRO A CA 1
ATOM 1168 C C . PRO A 1 147 ? -13.773 0.184 -3.426 1.00 96.19 147 PRO A C 1
ATOM 1170 O O . PRO A 1 147 ? -14.352 0.434 -4.482 1.00 96.19 147 PRO A O 1
ATOM 1173 N N . SER A 1 148 ? -12.666 0.815 -3.059 1.00 96.38 148 SER A N 1
ATOM 1174 C CA . SER A 1 148 ? -11.885 1.692 -3.928 1.00 96.38 148 SER A CA 1
ATOM 1175 C C . SER A 1 148 ? -10.737 0.912 -4.564 1.00 96.38 148 SER A C 1
ATOM 1177 O O . SER A 1 148 ? -10.235 -0.063 -4.001 1.00 96.38 148 SER A O 1
ATOM 1179 N N . ARG A 1 149 ? -10.304 1.333 -5.752 1.00 94.62 149 ARG A N 1
ATOM 1180 C CA . ARG A 1 149 ? -9.198 0.711 -6.491 1.00 94.62 149 ARG A CA 1
ATOM 1181 C C . ARG A 1 149 ? -8.178 1.761 -6.902 1.00 94.62 149 ARG A C 1
ATOM 1183 O O . ARG A 1 149 ? -8.458 2.955 -6.869 1.00 94.62 149 ARG A O 1
ATOM 1190 N N . ILE A 1 150 ? -6.985 1.288 -7.231 1.00 93.31 150 ILE A N 1
ATOM 1191 C CA . ILE A 1 150 ? -5.930 2.111 -7.819 1.00 93.31 150 ILE A CA 1
ATOM 1192 C C . ILE A 1 150 ? -6.389 2.713 -9.152 1.00 93.31 150 ILE A C 1
ATOM 1194 O O . ILE A 1 150 ? -7.231 2.130 -9.839 1.00 93.31 150 ILE A O 1
ATOM 1198 N N . ASP A 1 151 ? -5.780 3.830 -9.533 1.00 92.25 151 ASP A N 1
ATOM 1199 C CA . ASP A 1 151 ? -5.917 4.410 -10.870 1.00 92.25 151 ASP A CA 1
ATOM 1200 C C . ASP A 1 151 ? -4.634 4.183 -11.697 1.00 92.25 151 ASP A C 1
ATOM 1202 O O . ASP A 1 151 ? -3.594 3.785 -11.170 1.00 92.25 151 ASP A O 1
ATOM 1206 N N . VAL A 1 152 ? -4.665 4.476 -12.998 1.00 87.62 152 VAL A N 1
ATOM 1207 C CA . VAL A 1 152 ? -3.512 4.363 -13.911 1.00 87.62 152 VAL A CA 1
ATOM 1208 C C . VAL A 1 152 ? -2.313 5.168 -13.398 1.00 87.62 152 VAL A C 1
ATOM 1210 O O . VAL A 1 152 ? -1.165 4.752 -13.547 1.00 87.62 152 VAL A O 1
ATOM 1213 N N . GLY A 1 153 ? -2.564 6.304 -12.738 1.00 89.06 153 GLY A N 1
ATOM 1214 C CA . GLY A 1 153 ? -1.518 7.125 -12.125 1.00 89.06 153 GLY A CA 1
ATOM 1215 C C . GLY A 1 153 ? -0.757 6.432 -10.988 1.00 89.06 153 GLY A C 1
ATOM 1216 O O . GLY A 1 153 ? 0.372 6.825 -10.681 1.00 89.06 153 GLY A O 1
ATOM 1217 N N . ASP A 1 154 ? -1.336 5.400 -10.373 1.00 92.31 154 ASP A N 1
ATOM 1218 C CA . ASP A 1 154 ? -0.742 4.616 -9.285 1.00 92.31 154 ASP A CA 1
ATOM 1219 C C . ASP A 1 154 ? 0.143 3.465 -9.766 1.00 92.31 154 ASP A C 1
ATOM 1221 O O . ASP A 1 154 ? 0.801 2.817 -8.949 1.00 92.31 154 ASP A O 1
ATOM 1225 N N . ILE A 1 155 ? 0.223 3.264 -11.082 1.00 93.38 155 ILE A N 1
ATOM 1226 C CA . ILE A 1 155 ? 1.024 2.222 -11.712 1.00 93.38 155 ILE A CA 1
ATOM 1227 C C . ILE A 1 155 ? 2.316 2.835 -12.262 1.00 93.38 155 ILE A C 1
ATOM 1229 O O . ILE A 1 155 ? 2.313 3.714 -13.128 1.00 93.38 155 ILE A O 1
ATOM 1233 N N . TYR A 1 156 ? 3.451 2.348 -11.770 1.00 91.94 156 TYR A N 1
ATOM 1234 C CA . TYR A 1 156 ? 4.749 2.586 -12.377 1.00 91.94 156 TYR A CA 1
ATOM 1235 C C . TYR A 1 156 ? 4.896 1.709 -13.620 1.00 91.94 156 TYR A C 1
ATOM 1237 O O . TYR A 1 156 ? 4.921 0.486 -13.529 1.00 91.94 156 TYR A O 1
ATOM 1245 N N . ASN A 1 157 ? 4.994 2.363 -14.773 1.00 91.38 157 ASN A N 1
ATOM 1246 C CA . ASN A 1 157 ? 5.126 1.774 -16.104 1.00 91.38 157 ASN A CA 1
ATOM 1247 C C . ASN A 1 157 ? 6.201 2.515 -16.930 1.00 91.38 157 ASN A C 1
ATOM 1249 O O . ASN A 1 157 ? 6.896 3.404 -16.422 1.00 91.38 157 ASN A O 1
ATOM 1253 N N . ASP A 1 158 ? 6.300 2.217 -18.226 1.00 90.12 158 ASP A N 1
ATOM 1254 C CA . ASP A 1 158 ? 7.220 2.872 -19.167 1.00 90.12 158 ASP A CA 1
ATOM 1255 C C . ASP A 1 158 ? 7.093 4.413 -19.160 1.00 90.12 158 ASP A C 1
ATOM 1257 O O . ASP A 1 158 ? 8.083 5.147 -19.238 1.00 90.12 158 ASP A O 1
ATOM 1261 N N . SER A 1 159 ? 5.870 4.921 -19.005 1.00 91.00 159 SER A N 1
ATOM 1262 C CA . SER A 1 159 ? 5.571 6.351 -18.935 1.00 91.00 159 SER A CA 1
ATOM 1263 C C . SER A 1 159 ? 6.130 6.980 -17.661 1.00 91.00 159 SER A C 1
ATOM 1265 O O . SER A 1 159 ? 6.554 8.137 -17.664 1.00 91.00 159 SER A O 1
ATOM 1267 N N . SER A 1 160 ? 6.216 6.216 -16.572 1.00 91.69 160 SER A N 1
ATOM 1268 C CA . SER A 1 160 ? 6.883 6.655 -15.346 1.00 91.69 160 SER A CA 1
ATOM 1269 C C . SER A 1 160 ? 8.388 6.823 -15.542 1.00 91.69 160 SER A C 1
ATOM 1271 O O . SER A 1 160 ? 8.917 7.868 -15.166 1.00 91.69 160 SER A O 1
ATOM 1273 N N . LEU A 1 161 ? 9.056 5.894 -16.230 1.00 89.69 161 LEU A N 1
ATOM 1274 C CA . LEU A 1 161 ? 10.472 6.053 -16.583 1.00 89.69 161 LEU A CA 1
ATOM 1275 C C . LEU A 1 161 ? 10.718 7.254 -17.502 1.00 89.69 161 LEU A C 1
ATOM 1277 O O . LEU A 1 161 ? 11.637 8.039 -17.267 1.00 89.69 161 LEU A O 1
ATOM 1281 N N . LYS A 1 162 ? 9.858 7.461 -18.507 1.00 92.25 162 LYS A N 1
ATOM 1282 C CA . LYS A 1 162 ? 9.939 8.631 -19.399 1.00 92.25 162 LYS A CA 1
ATOM 1283 C C . LYS A 1 162 ? 9.849 9.958 -18.637 1.00 92.25 162 LYS A C 1
ATOM 1285 O O . LYS A 1 162 ? 10.572 10.896 -18.984 1.00 92.25 162 LYS A O 1
ATOM 1290 N N . ARG A 1 163 ? 8.994 10.030 -17.604 1.00 93.38 163 ARG A N 1
ATOM 1291 C CA . ARG A 1 163 ? 8.872 11.187 -16.691 1.00 93.38 163 ARG A CA 1
ATOM 1292 C C . ARG A 1 163 ? 10.087 11.354 -15.781 1.00 93.38 163 ARG A C 1
ATOM 1294 O O . ARG A 1 163 ? 10.450 12.482 -15.478 1.00 93.38 163 ARG A O 1
ATOM 1301 N N . MET A 1 164 ? 10.737 10.257 -15.396 1.00 93.00 164 MET A N 1
ATOM 1302 C CA . MET A 1 164 ? 11.998 10.265 -14.642 1.00 93.00 164 MET A CA 1
ATOM 1303 C C . MET A 1 164 ? 13.223 10.616 -15.504 1.00 93.00 164 MET A C 1
ATOM 1305 O O . MET A 1 164 ? 14.348 10.508 -15.029 1.00 93.00 164 MET A O 1
ATOM 1309 N N . GLY A 1 165 ? 13.028 11.011 -16.766 1.00 94.19 165 GLY A N 1
ATOM 1310 C CA . GLY A 1 165 ? 14.124 11.395 -17.648 1.00 94.19 165 GLY A CA 1
ATOM 1311 C C . GLY A 1 165 ? 14.812 10.218 -18.331 1.00 94.19 165 GLY A C 1
ATOM 1312 O O . GLY A 1 165 ? 15.933 10.374 -18.781 1.00 94.19 165 GLY A O 1
ATOM 1313 N N . TRP A 1 166 ? 14.168 9.057 -18.450 1.00 92.62 166 TRP A N 1
ATOM 1314 C CA . TRP A 1 166 ? 14.728 7.925 -19.191 1.00 92.62 166 TRP A CA 1
ATOM 1315 C C . TRP A 1 166 ? 14.159 7.839 -20.610 1.00 92.62 166 TRP A C 1
ATOM 1317 O O . TRP A 1 166 ? 13.031 8.260 -20.893 1.00 92.62 166 TRP A O 1
ATOM 1327 N N . LYS A 1 167 ? 14.940 7.273 -21.528 1.00 92.62 167 LYS A N 1
ATOM 1328 C CA . LYS A 1 167 ? 14.560 6.986 -22.913 1.00 92.62 167 LYS A CA 1
ATOM 1329 C C . LYS A 1 167 ? 14.859 5.526 -23.237 1.00 92.62 167 LYS A C 1
ATOM 1331 O O . LYS A 1 167 ? 15.960 5.047 -22.985 1.00 92.62 167 LYS A O 1
ATOM 1336 N N . ARG A 1 168 ? 13.888 4.847 -23.849 1.00 91.38 168 ARG A N 1
ATOM 1337 C CA . ARG A 1 168 ? 14.060 3.500 -24.401 1.00 91.38 168 ARG A CA 1
ATOM 1338 C C . ARG A 1 168 ? 14.688 3.592 -25.792 1.00 91.38 168 ARG A C 1
ATOM 1340 O O . ARG A 1 168 ? 14.177 4.320 -26.645 1.00 91.38 168 ARG A O 1
ATOM 1347 N N . VAL A 1 169 ? 15.796 2.893 -26.008 1.00 91.44 169 VAL A N 1
ATOM 1348 C CA . VAL A 1 169 ? 16.580 2.899 -27.253 1.00 91.44 169 VAL A CA 1
ATOM 1349 C C . VAL A 1 169 ? 16.898 1.460 -27.641 1.00 91.44 169 VAL A C 1
ATOM 1351 O O . VAL A 1 169 ? 17.192 0.642 -26.775 1.00 91.44 169 VAL A O 1
ATOM 1354 N N . TYR A 1 170 ? 16.838 1.145 -28.933 1.00 90.94 170 TYR A N 1
ATOM 1355 C CA . TYR A 1 170 ? 17.314 -0.134 -29.450 1.00 90.94 170 TYR A CA 1
ATOM 1356 C C . TYR A 1 170 ? 18.797 -0.032 -29.810 1.00 90.94 170 TYR A C 1
ATOM 1358 O O . TYR A 1 170 ? 19.198 0.900 -30.509 1.00 90.94 170 TYR A O 1
ATOM 1366 N N . LYS A 1 171 ? 19.596 -0.991 -29.349 1.00 90.12 171 LYS A N 1
ATOM 1367 C CA . LYS A 1 171 ? 20.999 -1.157 -29.724 1.00 90.12 171 LYS A CA 1
ATOM 1368 C C . LYS A 1 171 ? 21.188 -2.529 -30.384 1.00 90.12 171 LYS A C 1
ATOM 1370 O O . LYS A 1 171 ? 20.752 -3.515 -29.789 1.00 90.12 171 LYS A O 1
ATOM 1375 N N . PRO A 1 172 ? 21.860 -2.617 -31.547 1.00 88.81 172 PRO A N 1
ATOM 1376 C CA . PRO A 1 172 ? 22.030 -3.873 -32.284 1.00 88.81 172 PRO A CA 1
ATOM 1377 C C . PRO A 1 172 ? 22.570 -5.042 -31.441 1.00 88.81 172 PRO A C 1
ATOM 1379 O O . PRO A 1 172 ? 22.021 -6.136 -31.514 1.00 88.81 172 PRO A O 1
ATOM 1382 N N . ASP A 1 173 ? 23.560 -4.792 -30.578 1.00 87.25 173 ASP A N 1
ATOM 1383 C CA . ASP A 1 173 ? 24.220 -5.840 -29.777 1.00 87.25 173 ASP A CA 1
ATOM 1384 C C . ASP A 1 173 ? 23.567 -6.083 -28.404 1.00 87.25 173 ASP A C 1
ATOM 1386 O O . ASP A 1 173 ? 23.895 -7.039 -27.700 1.00 87.25 173 ASP A O 1
ATOM 1390 N N . GLU A 1 174 ? 22.670 -5.192 -27.970 1.00 82.81 174 GLU A N 1
ATOM 1391 C CA . GLU A 1 174 ? 22.152 -5.176 -26.593 1.00 82.81 174 GLU A CA 1
ATOM 1392 C C . GLU A 1 174 ? 20.629 -5.302 -26.501 1.00 82.81 174 GLU A C 1
ATOM 1394 O O . GLU A 1 174 ? 20.102 -5.456 -25.398 1.00 82.81 174 GLU A O 1
ATOM 1399 N N . GLY A 1 175 ? 19.925 -5.228 -27.634 1.00 86.75 175 GLY A N 1
ATOM 1400 C CA . GLY A 1 175 ? 18.473 -5.146 -27.677 1.00 86.75 175 GLY A CA 1
ATOM 1401 C C . GLY A 1 175 ? 17.957 -3.796 -27.175 1.00 86.75 175 GLY A C 1
ATOM 1402 O O . GLY A 1 175 ? 18.582 -2.749 -27.366 1.00 86.75 175 GLY A O 1
ATOM 1403 N N . PHE A 1 176 ? 16.780 -3.800 -26.553 1.00 88.25 176 PHE A N 1
ATOM 1404 C CA . PHE A 1 176 ? 16.197 -2.591 -25.980 1.00 88.25 176 PHE A CA 1
ATOM 1405 C C . PHE A 1 176 ? 16.817 -2.264 -24.616 1.00 88.25 176 PHE A C 1
ATOM 1407 O O . PHE A 1 176 ? 16.895 -3.095 -23.709 1.00 88.25 176 PHE A O 1
ATOM 1414 N N . VAL A 1 177 ? 17.247 -1.014 -24.461 1.00 89.69 177 VAL A N 1
ATOM 1415 C CA . VAL A 1 177 ? 17.874 -0.503 -23.241 1.00 89.69 177 VAL A CA 1
ATOM 1416 C C . VAL A 1 177 ? 17.263 0.835 -22.835 1.00 89.69 177 VAL A C 1
ATOM 1418 O O . VAL A 1 177 ? 16.837 1.628 -23.679 1.00 89.69 177 VAL A O 1
ATOM 1421 N N . TRP A 1 178 ? 17.241 1.100 -21.530 1.00 89.62 178 TRP A N 1
ATOM 1422 C CA . TRP A 1 178 ? 16.834 2.386 -20.969 1.00 89.62 178 TRP A CA 1
ATOM 1423 C C . TRP A 1 178 ? 18.072 3.217 -20.639 1.00 89.62 178 TRP A C 1
ATOM 1425 O O . TRP A 1 178 ? 18.938 2.766 -19.893 1.00 89.62 178 TRP A O 1
ATOM 1435 N N . LEU A 1 179 ? 18.151 4.429 -21.189 1.00 90.19 179 LEU A N 1
ATOM 1436 C CA . LEU A 1 179 ? 19.248 5.372 -20.960 1.00 90.19 179 LEU A CA 1
ATOM 1437 C C . LEU A 1 179 ? 18.709 6.683 -20.371 1.00 90.19 179 LEU A C 1
ATOM 1439 O O . LEU A 1 179 ? 17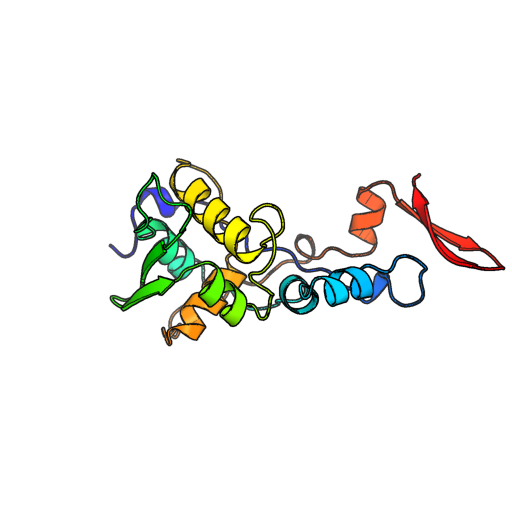.606 7.092 -20.750 1.00 90.19 179 LEU A O 1
ATOM 1443 N N . PRO A 1 180 ? 19.457 7.357 -19.482 1.00 91.56 180 PRO A N 1
ATOM 1444 C CA . PRO A 1 180 ? 19.152 8.729 -19.092 1.00 91.56 180 PRO A CA 1
ATOM 1445 C C . PRO A 1 180 ? 19.110 9.651 -20.321 1.00 91.56 180 PRO A C 1
ATOM 1447 O O . PRO A 1 180 ? 19.872 9.456 -21.271 1.00 91.56 180 PRO A O 1
ATOM 1450 N N . LYS A 1 181 ? 18.185 10.610 -20.316 1.00 85.75 181 LYS A N 1
ATOM 1451 C CA . LYS A 1 181 ? 18.103 11.708 -21.285 1.00 85.75 181 LYS A CA 1
ATOM 1452 C C . LYS A 1 181 ? 19.157 12.769 -21.012 1.00 85.75 181 LYS A C 1
ATOM 1454 O O . LYS A 1 181 ? 19.487 12.974 -19.824 1.00 85.75 181 LYS A O 1
#

Nearest PDB structures (foldseek):
  2dcr-assembly1_A  TM=3.278E-01  e=1.088E+00  Homo sapiens
  6j8y-assembly1_C  TM=6.369E-01  e=8.653E+00  Homo sapiens
  4flz-assembly1_A  TM=5.059E-01  e=9.741E+00  Pyrococcus abyssi GE5

Secondary structure (DSSP, 8-state):
--S-HHHHTPPB----EE--GGGTTSS--HHHHHHHTT-HHHHT----EEHHHHHHHHHT-EE-S-TT-S---EEEEETTEEEEE-HHHHHHHHT----S-TTT-HHHHHHHHHHHHHT-SS--B--HHHHHHHHHHTT---TTPPEE---GGGEE-HHHHHHTTEEEEEETTTEEEEEE-

Radius of gyration: 18.64 Å; Cα contacts (8 Å, |Δi|>4): 289; chains: 1; bounding box: 45×30×57 Å

Organism: Cephalotus follicularis (NCBI:txid3775)

pLDDT: mean 90.1, std 7.86, range [52.0, 97.38]

Foldseek 3Di:
DLADPLLVQAAAAQAFAEDCVQCVPAPDPPVVVCVVQQNNQVNHQWDWFFSSQLSSQLRFKDFPDDPPDPWTWIWGAHPNDIDIDTLCVLCVLSRGDCDDDCVSRPSSVVSVVSVVQSPDSRHHHYNRSSSVSSCVVSPNDCPVTDTDGDDPVRYHHPVVLVVVQWDWDQDPVRGIYIDGD

Sequence (181 aa):
ERYKSSYAARKILCGRIIDLSFTTGDRLNFEQWFQALGWKDYFVINAPYYVELVKEFYSNLSNVGDSCSNVVEITTEINKVVIKFDDKILGNILGIPAVGSKFFNLPYLIIKNMLRATNKVDGALPYGMVITKIISHFGIVVGNEVPSRIDVGDIYNDSSLKRMGWKRVYKPDEGFVWLPK